Protein AF-A0A091G2C2-F1 (afdb_monomer_lite)

Foldseek 3Di:
DVVVVVVVVVVVVVVVVVVVVVCVVVVDPPADPDFPLQKWKDDQWKIFDHALFKKKKKFAFDDDPNDGFAIKIKIKHWNDWDDQQPVVSVVVVVVCVVVVNDDVVVVLFSRFKTKTWMKMWIDRRNPQQSVDPRTDIDIDMFIWGDFDDDDPVGTDTDTHQWDDYDPDTFGHDPDGMTTQDDPDDDPPPRGMWMWTALDNDSNPDDPPPPLTDTDGNHNPDDMDMDRRVCSSPD

Sequence (234 aa):
MKKTIIFLILFIMSLIFTIESAAESVAGVYYPPKPKDDEVAIHSNYVAIPLNRILLIRKAGRHFLFMPLNDRYCAVKFTRCWTEVDEERLKIFAKDIAKGDAFSDSYKDISTKKFALYETYYQDDGTGDFTNNNVQVIKGKASWLPLEGRSRFTLTQPGDPSIKFGPYDLGWIYKTYVCLAPSHRLPGEFGFELAPTPWTDIKDVNIKDPRIKWYRDDEKRERVFIPIDKLWEK

Secondary structure (DSSP, 8-state):
-HHHHHHHHHHHHHHHHHHHHHHHHHS---PPPPPPTTEEEE-SSEEE--TT-EEEEEEPPPEETTEEPPPEEEEEEEEEE-----HHHHHHHHHHHHTT-S-HHHHHHHHH-EEEEEEEEEESSS---TTSTTPEEEEEEEEEPPPB-SSGGG-B--S--EEEETTEEEEEETTTEEESS-TTPPTT---EEEEE-S--SGGG--TT-TT---B---TTPPPEEEEGGGTT--

Structure (mmCIF, N/CA/C/O backbone):
data_AF-A0A091G2C2-F1
#
_entry.id   AF-A0A091G2C2-F1
#
loop_
_atom_site.group_PDB
_atom_site.id
_atom_site.type_symbol
_atom_site.label_atom_id
_atom_site.label_alt_id
_atom_site.label_comp_id
_atom_site.label_asym_id
_atom_site.label_entity_id
_atom_site.label_seq_id
_atom_site.pdbx_PDB_ins_code
_atom_site.Cartn_x
_atom_site.Cartn_y
_atom_site.Cartn_z
_atom_site.occupancy
_atom_site.B_iso_or_equiv
_atom_site.auth_seq_id
_atom_site.auth_comp_id
_atom_site.auth_asym_id
_atom_site.auth_atom_id
_atom_site.pdbx_PDB_model_num
ATOM 1 N N . MET A 1 1 ? 58.252 18.129 -10.431 1.00 67.00 1 MET A N 1
ATOM 2 C CA . MET A 1 1 ? 57.881 16.808 -10.994 1.00 67.00 1 MET A CA 1
ATOM 3 C C . MET A 1 1 ? 57.315 15.834 -9.961 1.00 67.00 1 MET A C 1
ATOM 5 O O . MET A 1 1 ? 56.157 15.478 -10.106 1.00 67.00 1 MET A O 1
ATOM 9 N N . LYS A 1 2 ? 58.037 15.438 -8.896 1.00 68.50 2 LYS A N 1
ATOM 10 C CA . LYS A 1 2 ? 57.527 14.441 -7.920 1.00 68.50 2 LYS A CA 1
ATOM 11 C C . LYS A 1 2 ? 56.185 14.812 -7.255 1.00 68.50 2 LYS A C 1
ATOM 13 O O . LYS A 1 2 ? 55.309 13.965 -7.155 1.00 68.50 2 LYS A O 1
ATOM 18 N N . LYS A 1 3 ? 55.985 16.082 -6.873 1.00 71.69 3 LYS A N 1
ATOM 19 C CA . LYS A 1 3 ? 54.725 16.555 -6.257 1.00 71.69 3 LYS A CA 1
ATOM 20 C C . LYS A 1 3 ? 53.517 16.488 -7.208 1.00 71.69 3 LYS A C 1
ATOM 22 O O . LYS A 1 3 ? 52.421 16.159 -6.778 1.00 71.69 3 LYS A O 1
ATOM 27 N N . THR A 1 4 ? 53.733 16.742 -8.498 1.00 80.19 4 THR A N 1
ATOM 28 C CA . THR A 1 4 ? 52.689 16.703 -9.535 1.00 80.19 4 THR A CA 1
ATOM 29 C C . THR A 1 4 ? 52.211 15.274 -9.804 1.00 80.19 4 THR A C 1
ATOM 31 O O . THR A 1 4 ? 51.019 15.045 -9.964 1.00 80.19 4 THR A O 1
ATOM 34 N N . ILE A 1 5 ? 53.131 14.303 -9.782 1.00 85.94 5 ILE A N 1
ATOM 35 C CA . ILE A 1 5 ? 52.813 12.878 -9.963 1.00 85.94 5 ILE A CA 1
ATOM 36 C C . ILE A 1 5 ? 51.986 12.351 -8.782 1.00 85.94 5 ILE A C 1
ATOM 38 O O . ILE A 1 5 ? 50.995 11.660 -8.990 1.00 85.94 5 ILE A O 1
ATOM 42 N N . ILE A 1 6 ? 52.338 12.732 -7.549 1.00 87.38 6 ILE A N 1
ATOM 43 C CA . ILE A 1 6 ? 51.589 12.331 -6.346 1.00 87.38 6 ILE A CA 1
ATOM 44 C C . ILE A 1 6 ? 50.151 12.866 -6.389 1.00 87.38 6 ILE A C 1
ATOM 46 O O . ILE A 1 6 ? 49.213 12.129 -6.095 1.00 87.38 6 ILE A O 1
ATOM 50 N N . PHE A 1 7 ? 49.960 14.121 -6.805 1.00 86.06 7 PHE A N 1
ATOM 51 C CA . PHE A 1 7 ? 48.626 14.719 -6.892 1.00 86.06 7 PHE A CA 1
ATOM 52 C C . PHE A 1 7 ? 47.748 14.036 -7.952 1.00 86.06 7 PHE A C 1
ATOM 54 O O . PHE A 1 7 ? 46.570 13.786 -7.711 1.00 86.06 7 PHE A O 1
ATOM 61 N N . LEU A 1 8 ? 48.334 13.674 -9.098 1.00 86.75 8 LEU A N 1
ATOM 62 C CA . LEU A 1 8 ? 47.634 12.950 -10.159 1.00 86.75 8 LEU A CA 1
ATOM 63 C C . LEU A 1 8 ? 47.188 11.552 -9.698 1.00 86.75 8 LEU A C 1
ATOM 65 O O . LEU A 1 8 ? 46.057 11.157 -9.963 1.00 86.75 8 LEU A O 1
ATOM 69 N N . ILE A 1 9 ? 48.041 10.830 -8.965 1.00 87.12 9 ILE A N 1
ATOM 70 C CA . ILE A 1 9 ? 47.707 9.504 -8.422 1.00 87.12 9 ILE A CA 1
ATOM 71 C C . ILE A 1 9 ? 46.566 9.603 -7.402 1.00 87.12 9 ILE A C 1
ATOM 73 O O . ILE A 1 9 ? 45.624 8.818 -7.472 1.00 87.12 9 ILE A O 1
ATOM 77 N N . LEU A 1 10 ? 46.605 10.584 -6.493 1.00 84.06 10 LEU A N 1
ATOM 78 C CA . LEU A 1 10 ? 45.533 10.796 -5.511 1.00 84.06 10 LEU A CA 1
ATOM 79 C C . LEU A 1 10 ? 44.204 11.179 -6.176 1.00 84.06 10 LEU A C 1
ATOM 81 O O . LEU A 1 10 ? 43.148 10.708 -5.758 1.00 84.06 10 LEU A O 1
ATOM 85 N N . PHE A 1 11 ? 44.250 11.988 -7.236 1.00 85.56 11 PHE A N 1
ATOM 86 C CA . PHE A 1 11 ? 43.061 12.350 -8.004 1.00 85.56 11 PHE A CA 1
ATOM 87 C C . PHE A 1 11 ? 42.456 11.140 -8.728 1.00 85.56 11 PHE A C 1
ATOM 89 O O . PHE A 1 11 ? 41.248 10.935 -8.660 1.00 85.56 11 PHE A O 1
ATOM 96 N N . ILE A 1 12 ? 43.286 10.298 -9.355 1.00 83.75 12 ILE A N 1
ATOM 97 C CA . ILE A 1 12 ? 42.833 9.061 -10.010 1.00 83.75 12 ILE A CA 1
ATOM 98 C C . ILE A 1 12 ? 42.242 8.086 -8.984 1.00 83.75 12 ILE A C 1
ATOM 100 O O . ILE A 1 12 ? 41.171 7.541 -9.225 1.00 83.75 12 ILE A O 1
ATOM 104 N N . MET A 1 13 ? 42.878 7.913 -7.823 1.00 77.25 13 MET A N 1
ATOM 105 C CA . MET A 1 13 ? 42.366 7.059 -6.740 1.00 77.25 13 MET A CA 1
ATOM 106 C C . MET A 1 13 ? 41.010 7.550 -6.208 1.00 77.25 13 MET A C 1
ATOM 108 O O . MET A 1 13 ? 40.099 6.748 -6.027 1.00 77.25 13 MET A O 1
ATOM 112 N N . SER A 1 14 ? 40.837 8.864 -6.028 1.00 74.56 14 SER A N 1
ATOM 113 C CA . SER A 1 14 ? 39.546 9.471 -5.663 1.00 74.56 14 SER A CA 1
ATOM 114 C C . SER A 1 14 ? 38.472 9.243 -6.738 1.00 74.56 14 SER A C 1
ATOM 116 O O . SER A 1 14 ? 37.318 8.932 -6.427 1.00 74.56 14 SER A O 1
ATOM 118 N N . LEU A 1 15 ? 38.855 9.327 -8.017 1.00 71.44 15 LEU A N 1
ATOM 119 C CA . LEU A 1 15 ? 37.953 9.070 -9.138 1.00 71.44 15 LEU A CA 1
ATOM 120 C C . LEU A 1 15 ? 37.526 7.594 -9.204 1.00 71.44 15 LEU A C 1
ATOM 122 O O . LEU A 1 15 ? 36.359 7.310 -9.445 1.00 71.44 15 LEU A O 1
ATOM 126 N N . ILE A 1 16 ? 38.446 6.656 -8.963 1.00 71.31 16 ILE A N 1
ATOM 127 C CA . ILE A 1 16 ? 38.148 5.215 -8.928 1.00 71.31 16 ILE A CA 1
ATOM 128 C C . ILE A 1 16 ? 37.215 4.899 -7.755 1.00 71.31 16 ILE A C 1
ATOM 130 O O . ILE A 1 16 ? 36.182 4.267 -7.958 1.00 71.31 16 ILE A O 1
ATOM 134 N N . PHE A 1 17 ? 37.503 5.425 -6.561 1.00 59.94 17 PHE A N 1
ATOM 135 C CA . PHE A 1 17 ? 36.687 5.190 -5.365 1.00 59.94 17 PHE A CA 1
ATOM 136 C C . PHE A 1 17 ? 35.256 5.741 -5.502 1.00 59.94 17 PHE A C 1
ATOM 138 O O . PHE A 1 17 ? 34.291 5.120 -5.062 1.00 59.94 17 PHE A O 1
ATOM 145 N N . THR A 1 18 ? 35.091 6.892 -6.163 1.00 55.03 18 THR A N 1
ATOM 146 C CA . THR A 1 18 ? 33.760 7.449 -6.469 1.00 55.03 18 THR A CA 1
ATOM 147 C C . THR A 1 18 ? 33.025 6.690 -7.574 1.00 55.03 18 THR A C 1
ATOM 149 O O . THR A 1 18 ? 31.796 6.669 -7.576 1.00 55.03 18 THR A O 1
ATOM 152 N N . ILE A 1 19 ? 33.737 6.048 -8.506 1.00 55.19 19 ILE A N 1
ATOM 153 C CA . ILE A 1 19 ? 33.125 5.184 -9.524 1.00 55.19 19 ILE A CA 1
ATOM 154 C C . ILE A 1 19 ? 32.660 3.859 -8.907 1.00 55.19 19 ILE A C 1
ATOM 156 O O . ILE A 1 19 ? 31.568 3.409 -9.246 1.00 55.19 19 ILE A O 1
ATOM 160 N N . GLU A 1 20 ? 33.425 3.264 -7.989 1.00 47.62 20 GLU A N 1
ATOM 161 C CA . GLU A 1 20 ? 33.044 2.016 -7.308 1.00 47.62 20 GLU A CA 1
ATOM 162 C C . GLU A 1 20 ? 31.847 2.205 -6.368 1.00 47.62 20 GLU A C 1
ATOM 164 O O . GLU A 1 20 ? 30.892 1.433 -6.450 1.00 47.62 20 GLU A O 1
ATOM 169 N N . SER A 1 21 ? 31.816 3.274 -5.562 1.00 49.09 21 SER A N 1
ATOM 170 C CA . SER A 1 21 ? 30.656 3.536 -4.691 1.00 49.09 21 SER A CA 1
ATOM 171 C C . SER A 1 21 ? 29.389 3.871 -5.487 1.00 49.09 21 SER A C 1
ATOM 173 O O . SER A 1 21 ? 28.285 3.454 -5.130 1.00 49.09 21 SER A O 1
ATOM 175 N N . ALA A 1 22 ? 29.535 4.565 -6.621 1.00 42.75 22 ALA A N 1
ATOM 176 C CA . ALA A 1 22 ? 28.433 4.785 -7.548 1.00 42.75 22 ALA A CA 1
ATOM 177 C C . ALA A 1 22 ? 27.978 3.471 -8.208 1.00 42.75 22 ALA A C 1
ATOM 179 O O . ALA A 1 22 ? 26.776 3.248 -8.343 1.00 42.75 22 ALA A O 1
ATOM 180 N N . ALA A 1 23 ? 28.901 2.581 -8.582 1.00 36.50 23 ALA A N 1
ATOM 181 C CA . ALA A 1 23 ? 28.571 1.285 -9.169 1.00 36.50 23 ALA A CA 1
ATOM 182 C C . ALA A 1 23 ? 27.810 0.378 -8.190 1.00 36.50 23 ALA A C 1
ATOM 184 O O . ALA A 1 23 ? 26.838 -0.242 -8.610 1.00 36.50 23 ALA A O 1
ATOM 185 N N . GLU A 1 24 ? 28.145 0.361 -6.896 1.00 34.91 24 GLU A N 1
ATOM 186 C CA . GLU A 1 24 ? 27.371 -0.387 -5.889 1.00 34.91 24 GLU A CA 1
ATOM 187 C C . GLU A 1 24 ? 25.938 0.146 -5.728 1.00 34.91 24 GLU A C 1
ATOM 189 O O . GLU A 1 24 ? 25.000 -0.640 -5.603 1.00 34.91 24 GLU A O 1
ATOM 194 N N . SER A 1 25 ? 25.727 1.465 -5.831 1.00 41.50 25 SER A N 1
ATOM 195 C CA . SER A 1 25 ? 24.375 2.051 -5.796 1.00 41.50 25 SER A CA 1
ATOM 196 C C . SER A 1 25 ? 23.535 1.807 -7.060 1.00 41.50 25 SER A C 1
ATOM 198 O O . SER A 1 25 ? 22.308 1.863 -7.000 1.00 41.50 25 SER A O 1
ATOM 200 N N . VAL A 1 26 ? 24.173 1.525 -8.203 1.00 37.31 26 VAL A N 1
ATOM 201 C CA . VAL A 1 26 ? 23.499 1.341 -9.505 1.00 37.31 26 VAL A CA 1
ATOM 202 C C . VAL A 1 26 ? 23.370 -0.144 -9.888 1.00 37.31 26 VAL A C 1
ATOM 204 O O . VAL A 1 26 ? 22.436 -0.511 -10.599 1.00 37.31 26 VAL A O 1
ATOM 207 N N . ALA A 1 27 ? 24.255 -1.022 -9.401 1.00 29.33 27 ALA A N 1
ATOM 208 C CA . ALA A 1 27 ? 24.327 -2.435 -9.795 1.00 29.33 27 ALA A CA 1
ATOM 209 C C . ALA A 1 27 ? 23.366 -3.371 -9.042 1.00 29.33 27 ALA A C 1
ATOM 211 O O . ALA A 1 27 ? 23.259 -4.548 -9.383 1.00 29.33 27 ALA A O 1
ATOM 212 N N . GLY A 1 28 ? 22.615 -2.871 -8.066 1.00 33.66 28 GLY A N 1
ATOM 213 C CA . GLY A 1 28 ? 21.615 -3.668 -7.374 1.00 33.66 28 GLY A CA 1
ATOM 214 C C . GLY A 1 28 ? 20.469 -2.801 -6.907 1.00 33.66 28 GLY A C 1
ATOM 215 O O . GLY A 1 28 ? 20.435 -2.410 -5.746 1.00 33.66 28 GLY A O 1
ATOM 216 N N . VAL A 1 29 ? 19.491 -2.537 -7.780 1.00 44.41 29 VAL A N 1
ATOM 217 C CA . VAL A 1 29 ? 18.143 -2.219 -7.291 1.00 44.41 29 VAL A CA 1
ATOM 218 C C . VAL A 1 29 ? 17.746 -3.421 -6.442 1.00 44.41 29 VAL A C 1
ATOM 220 O O . VAL A 1 29 ? 17.419 -4.476 -6.984 1.00 44.41 29 VAL A O 1
ATOM 223 N N . TYR A 1 30 ? 17.908 -3.309 -5.123 1.00 51.06 30 TYR A N 1
ATOM 224 C CA . TYR A 1 30 ? 17.612 -4.377 -4.185 1.00 51.06 30 TYR A CA 1
ATOM 225 C C . TYR A 1 30 ? 16.120 -4.660 -4.296 1.00 51.06 30 TYR A C 1
ATOM 227 O O . TYR A 1 30 ? 15.284 -3.942 -3.746 1.00 51.06 30 TYR A O 1
ATOM 235 N N . TYR A 1 31 ? 15.778 -5.678 -5.080 1.00 59.28 31 TYR A N 1
ATOM 236 C CA . TYR A 1 31 ? 14.418 -6.163 -5.147 1.00 59.28 31 TYR A CA 1
ATOM 237 C C . TYR A 1 31 ? 14.189 -6.971 -3.879 1.00 59.28 31 TYR A C 1
ATOM 239 O O . TYR A 1 31 ? 14.891 -7.963 -3.656 1.00 59.28 31 TYR A O 1
ATOM 247 N N . PRO A 1 32 ? 13.246 -6.556 -3.021 1.00 66.44 32 PRO A N 1
ATOM 248 C CA . PRO A 1 32 ? 12.930 -7.352 -1.857 1.00 66.44 32 PRO A CA 1
ATOM 249 C C . PRO A 1 32 ? 12.478 -8.751 -2.313 1.00 66.44 32 PRO A C 1
ATOM 251 O O . PRO A 1 32 ? 11.778 -8.867 -3.327 1.00 66.44 32 PRO A O 1
ATOM 254 N N . PRO A 1 33 ? 12.889 -9.822 -1.608 1.00 71.62 33 PRO A N 1
ATOM 255 C CA . PRO A 1 33 ? 12.447 -11.174 -1.897 1.00 71.62 33 PRO A CA 1
ATOM 256 C C . PRO A 1 33 ? 10.928 -11.219 -1.939 1.00 71.62 33 PRO A C 1
ATOM 258 O O . PRO 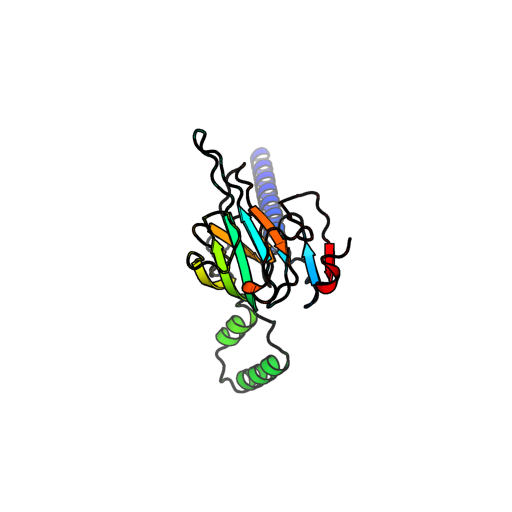A 1 33 ? 10.238 -10.681 -1.072 1.00 71.62 33 PRO A O 1
ATOM 261 N N . LYS A 1 34 ? 10.441 -11.845 -3.005 1.00 76.75 34 LYS A N 1
ATOM 262 C CA . LYS A 1 34 ? 9.039 -11.875 -3.386 1.00 76.75 34 LYS A CA 1
ATOM 263 C C . LYS A 1 34 ? 8.240 -12.704 -2.364 1.00 76.75 34 LYS A C 1
ATOM 265 O O . LYS A 1 3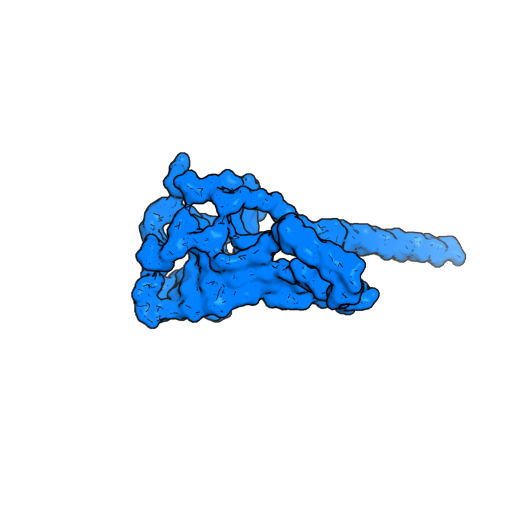4 ? 8.556 -13.886 -2.226 1.00 76.75 34 LYS A O 1
ATOM 270 N N . PRO A 1 35 ? 7.226 -12.134 -1.678 1.00 82.38 35 PRO A N 1
ATOM 271 C CA . PRO A 1 35 ? 6.274 -12.942 -0.923 1.00 82.38 35 PRO A CA 1
ATOM 272 C C . PRO A 1 35 ? 5.531 -13.873 -1.881 1.00 82.38 35 PRO A C 1
ATOM 274 O O . PRO A 1 35 ? 5.367 -13.549 -3.065 1.00 82.38 35 PRO A O 1
ATOM 277 N N . LYS A 1 36 ? 5.055 -15.014 -1.382 1.00 87.12 36 LYS A N 1
ATOM 278 C CA . LYS A 1 36 ? 4.102 -15.825 -2.149 1.00 87.12 36 LYS A CA 1
ATOM 279 C C . LYS A 1 36 ? 2.817 -15.039 -2.417 1.00 87.12 36 LYS A C 1
ATOM 281 O O . LYS A 1 36 ? 2.541 -14.027 -1.774 1.00 87.12 36 LYS A O 1
ATOM 286 N N . ASP A 1 37 ? 2.024 -15.516 -3.374 1.00 87.12 37 ASP A N 1
ATOM 287 C CA . ASP A 1 37 ? 0.787 -14.843 -3.787 1.00 87.12 37 ASP A CA 1
ATOM 288 C C . ASP A 1 37 ? -0.256 -14.741 -2.653 1.00 87.12 37 ASP A C 1
ATOM 290 O O . ASP A 1 37 ? -1.185 -13.945 -2.755 1.00 87.12 37 ASP A O 1
ATOM 294 N N . ASP A 1 38 ? -0.093 -15.502 -1.570 1.00 91.88 38 ASP A N 1
ATOM 295 C CA . ASP A 1 38 ? -0.926 -15.541 -0.367 1.00 91.88 38 ASP A CA 1
ATOM 296 C C . ASP A 1 38 ? -0.218 -15.019 0.898 1.00 91.88 38 ASP A C 1
ATOM 298 O O . ASP A 1 38 ? -0.765 -15.121 1.994 1.00 91.88 38 ASP A O 1
ATOM 302 N N . GLU A 1 39 ? 0.970 -14.426 0.775 1.00 94.25 39 GLU A N 1
ATOM 303 C CA . GLU A 1 39 ? 1.740 -13.903 1.906 1.00 94.25 39 GLU A CA 1
ATOM 304 C C . GLU A 1 39 ? 1.772 -12.369 1.920 1.00 94.25 39 GLU A C 1
ATOM 306 O O . GLU A 1 39 ? 1.845 -11.684 0.898 1.00 94.25 39 GLU A O 1
ATOM 311 N N . VAL A 1 40 ? 1.767 -11.819 3.129 1.00 94.56 40 VAL A N 1
ATOM 312 C CA . VAL A 1 40 ? 2.064 -10.418 3.417 1.00 94.56 40 VAL A CA 1
ATOM 313 C C . VAL A 1 40 ? 3.536 -10.315 3.791 1.00 94.56 40 VAL A C 1
ATOM 315 O O . VAL A 1 40 ? 4.009 -11.064 4.645 1.00 94.56 40 VAL A O 1
ATOM 318 N N . ALA A 1 41 ? 4.254 -9.364 3.195 1.00 94.75 41 ALA A N 1
ATOM 319 C CA . ALA A 1 41 ? 5.618 -9.037 3.604 1.00 94.75 41 ALA A CA 1
ATOM 320 C C . ALA A 1 41 ? 5.626 -7.723 4.386 1.00 94.75 41 ALA A C 1
ATOM 322 O O . ALA A 1 41 ? 5.137 -6.703 3.896 1.00 94.75 41 ALA A O 1
ATOM 323 N N . ILE A 1 42 ? 6.218 -7.731 5.576 1.00 94.44 42 ILE A N 1
ATOM 324 C CA . ILE A 1 42 ? 6.417 -6.532 6.395 1.00 94.44 42 ILE A CA 1
ATOM 325 C C . ILE A 1 42 ? 7.919 -6.314 6.555 1.00 94.44 42 ILE A C 1
ATOM 327 O O . ILE A 1 42 ? 8.656 -7.236 6.905 1.00 94.44 42 ILE A O 1
ATOM 331 N N . HIS A 1 43 ? 8.371 -5.090 6.294 1.00 91.88 43 HIS A N 1
ATOM 332 C CA . HIS A 1 43 ? 9.771 -4.687 6.400 1.00 91.88 43 HIS A CA 1
ATOM 333 C C . HIS A 1 43 ? 9.916 -3.387 7.194 1.00 91.88 43 HIS A C 1
ATOM 335 O O . HIS A 1 43 ? 8.929 -2.843 7.697 1.00 91.88 43 HIS A O 1
ATOM 341 N N . SER A 1 44 ? 11.144 -2.878 7.290 1.00 87.69 44 SER A N 1
ATOM 342 C CA . SER A 1 44 ? 11.446 -1.591 7.912 1.00 87.69 44 SER A CA 1
ATOM 343 C C . SER A 1 44 ? 10.610 -0.448 7.343 1.00 87.69 44 SER A C 1
ATOM 345 O O . SER A 1 44 ? 9.927 0.233 8.100 1.00 87.69 44 SER A O 1
ATOM 347 N N . ASN A 1 45 ? 10.579 -0.307 6.017 1.00 88.00 45 ASN A N 1
ATOM 348 C CA . ASN A 1 45 ? 10.043 0.866 5.329 1.00 88.00 45 ASN A CA 1
ATOM 349 C C . ASN A 1 45 ? 8.978 0.556 4.261 1.00 88.00 45 ASN A C 1
ATOM 351 O O . ASN A 1 45 ? 8.608 1.451 3.501 1.00 88.00 45 ASN A O 1
ATOM 355 N N . TYR A 1 46 ? 8.474 -0.676 4.170 1.00 90.88 46 TYR A N 1
ATOM 356 C CA . TYR A 1 46 ? 7.396 -1.030 3.242 1.00 90.88 46 TYR A CA 1
ATOM 357 C C . TYR A 1 46 ? 6.533 -2.184 3.755 1.00 90.88 46 TYR A C 1
ATOM 359 O O . TYR A 1 46 ? 6.958 -2.988 4.589 1.00 90.88 46 TYR A O 1
ATOM 367 N N . VAL A 1 47 ? 5.331 -2.288 3.187 1.00 94.62 47 VAL A N 1
ATOM 368 C CA . VAL A 1 47 ? 4.431 -3.439 3.336 1.00 94.62 47 VAL A CA 1
ATOM 369 C C . VAL A 1 47 ? 4.001 -3.916 1.951 1.00 94.62 47 VAL A C 1
ATOM 371 O O . VAL A 1 47 ? 3.635 -3.105 1.101 1.00 94.62 47 VAL A O 1
ATOM 374 N N . ALA A 1 48 ? 4.040 -5.226 1.723 1.00 94.00 48 ALA A N 1
ATOM 375 C CA . ALA A 1 48 ? 3.514 -5.877 0.527 1.00 94.00 48 ALA A CA 1
ATOM 376 C C . ALA A 1 48 ? 2.265 -6.676 0.880 1.00 94.00 48 ALA A C 1
ATOM 378 O O . ALA A 1 48 ? 2.271 -7.418 1.863 1.00 94.00 48 ALA A O 1
ATOM 379 N N . ILE A 1 49 ? 1.228 -6.565 0.054 1.00 94.44 49 ILE A N 1
ATOM 380 C CA . ILE A 1 49 ? -0.008 -7.336 0.206 1.00 94.44 49 ILE A CA 1
ATOM 381 C C . ILE A 1 49 ? -0.329 -8.138 -1.062 1.00 94.44 49 ILE A C 1
ATOM 383 O O . ILE A 1 49 ? 0.023 -7.699 -2.163 1.00 94.44 49 ILE A O 1
ATOM 387 N N . PRO A 1 50 ? -1.027 -9.279 -0.947 1.00 93.44 50 PRO A N 1
ATOM 388 C CA . PRO A 1 50 ? -1.588 -9.980 -2.097 1.00 93.44 50 PRO A CA 1
ATOM 389 C C . PRO A 1 50 ? -2.509 -9.103 -2.956 1.00 93.44 50 PRO A C 1
ATOM 391 O O . PRO A 1 50 ? -3.101 -8.127 -2.486 1.00 93.44 50 PRO A O 1
ATOM 394 N N . LEU A 1 51 ? -2.682 -9.484 -4.224 1.00 93.19 51 LEU A N 1
ATOM 395 C CA . LEU A 1 51 ? -3.690 -8.862 -5.087 1.00 93.19 51 LEU A CA 1
ATOM 396 C C . LEU A 1 51 ? -5.091 -9.032 -4.491 1.00 93.19 51 LEU A C 1
ATOM 398 O O . LEU A 1 51 ? -5.400 -10.040 -3.858 1.00 93.19 51 LEU A O 1
ATOM 402 N N . ASN A 1 52 ? -5.958 -8.049 -4.732 1.00 95.38 52 ASN A N 1
ATOM 403 C CA . ASN A 1 52 ? -7.336 -8.018 -4.235 1.00 95.38 52 ASN A CA 1
ATOM 404 C C . ASN A 1 52 ? -7.456 -8.108 -2.704 1.00 95.38 52 ASN A C 1
ATOM 406 O O . ASN A 1 52 ? -8.512 -8.479 -2.191 1.00 95.38 52 ASN A O 1
ATOM 410 N N . ARG A 1 53 ? -6.389 -7.774 -1.975 1.00 96.50 53 ARG A N 1
ATOM 411 C CA . ARG A 1 53 ? -6.431 -7.496 -0.539 1.00 96.50 53 ARG A CA 1
ATOM 412 C C . ARG A 1 53 ? -6.359 -6.000 -0.295 1.00 96.50 53 ARG A C 1
ATOM 414 O O . ARG A 1 53 ? -5.899 -5.241 -1.153 1.00 96.50 53 ARG A O 1
ATOM 421 N N . ILE A 1 54 ? -6.845 -5.586 0.866 1.00 97.88 54 ILE A N 1
ATOM 422 C CA . ILE A 1 54 ? -6.854 -4.186 1.273 1.00 97.88 54 ILE A CA 1
ATOM 423 C C . ILE A 1 54 ? -5.667 -3.917 2.194 1.00 97.88 54 ILE A C 1
ATOM 425 O O . ILE A 1 54 ? -5.461 -4.597 3.201 1.00 97.88 54 ILE A O 1
ATOM 429 N N . LEU A 1 55 ? -4.894 -2.893 1.855 1.00 97.94 55 LEU A N 1
ATOM 430 C CA . LEU A 1 55 ? -3.898 -2.294 2.730 1.00 97.94 55 LEU A CA 1
ATOM 431 C C . LEU A 1 55 ? -4.459 -0.971 3.241 1.00 97.94 55 LEU A C 1
ATOM 433 O O . LEU A 1 55 ? -4.838 -0.105 2.453 1.00 97.94 55 LEU A O 1
ATOM 437 N N . LEU A 1 56 ? -4.505 -0.809 4.557 1.00 97.94 56 LEU A N 1
ATOM 438 C CA . LEU A 1 56 ? -4.872 0.458 5.169 1.00 97.94 56 LEU A CA 1
ATOM 439 C C . LEU A 1 56 ? -3.648 1.348 5.309 1.00 97.94 56 LEU A C 1
ATOM 441 O O . LEU A 1 56 ? -2.551 0.889 5.618 1.00 97.94 56 LEU A O 1
ATOM 445 N N . ILE A 1 57 ? -3.871 2.637 5.118 1.00 96.31 57 ILE A N 1
ATOM 446 C CA . ILE A 1 57 ? -2.905 3.707 5.282 1.00 96.31 57 ILE A CA 1
ATOM 447 C C . ILE A 1 57 ? -3.538 4.694 6.255 1.00 96.31 57 ILE A C 1
ATOM 449 O O . ILE A 1 57 ? -4.631 5.205 6.007 1.00 96.31 57 ILE A O 1
ATOM 453 N N . ARG A 1 58 ? -2.854 4.977 7.357 1.00 94.75 58 ARG A N 1
ATOM 454 C CA . ARG A 1 58 ? -3.247 6.016 8.308 1.00 94.75 58 ARG A CA 1
ATOM 455 C C . ARG A 1 58 ? -2.231 7.132 8.257 1.00 94.75 58 ARG A C 1
ATOM 457 O O . ARG A 1 58 ? -1.032 6.884 8.351 1.00 94.75 58 ARG A O 1
ATOM 464 N N . LYS A 1 59 ? -2.712 8.365 8.143 1.00 91.25 59 LYS A N 1
ATOM 465 C CA . LYS A 1 59 ? -1.909 9.559 8.363 1.00 91.25 59 LYS A CA 1
ATOM 466 C C . LYS A 1 59 ? -2.359 10.234 9.644 1.00 91.25 59 LYS A C 1
ATOM 468 O O . LYS A 1 59 ? -3.492 10.704 9.709 1.00 91.25 59 LYS A O 1
ATOM 473 N N . ALA A 1 60 ? -1.460 10.327 10.618 1.00 86.62 60 ALA A N 1
ATOM 474 C CA . ALA A 1 60 ? -1.766 11.024 11.859 1.00 86.62 60 ALA A CA 1
ATOM 475 C C . ALA A 1 60 ? -2.135 12.494 11.581 1.00 86.62 60 ALA A C 1
ATOM 477 O O . ALA A 1 60 ? -1.481 13.179 10.775 1.00 86.62 60 ALA A O 1
ATOM 478 N N . GLY A 1 61 ? -3.183 12.980 12.240 1.00 80.56 61 GLY A N 1
ATOM 479 C CA . GLY A 1 61 ? -3.485 14.405 12.290 1.00 80.56 61 GLY A CA 1
ATOM 480 C C . GLY A 1 61 ? -2.315 15.176 12.908 1.00 80.56 61 GLY A C 1
ATOM 481 O O . GLY A 1 61 ? -1.672 14.706 13.845 1.00 80.56 61 GLY A O 1
ATOM 482 N N . ARG A 1 62 ? -1.987 16.358 12.371 1.00 72.31 62 ARG A N 1
ATOM 483 C CA . ARG A 1 62 ? -1.036 17.261 13.041 1.00 72.31 62 ARG A CA 1
ATOM 484 C C . ARG A 1 62 ? -1.821 18.193 13.956 1.00 72.31 62 ARG A C 1
ATOM 486 O O . ARG A 1 62 ? -2.882 18.670 13.572 1.00 72.31 62 ARG A O 1
ATOM 493 N N . HIS A 1 63 ? -1.271 18.516 15.119 1.00 61.00 63 HIS A N 1
ATOM 494 C CA . HIS A 1 63 ? -1.736 19.685 15.855 1.00 61.00 63 HIS A CA 1
ATOM 495 C C . HIS A 1 63 ? -1.255 20.939 15.126 1.00 61.00 63 HIS A C 1
ATOM 497 O O . HIS A 1 63 ? -0.051 21.153 14.985 1.00 61.00 63 HIS A O 1
ATOM 503 N N . PHE A 1 64 ? -2.186 21.767 14.663 1.00 61.16 64 PHE A N 1
ATOM 504 C CA . PHE A 1 64 ? -1.877 23.111 14.188 1.00 61.16 64 PHE A CA 1
ATOM 505 C C . PHE A 1 64 ? -2.532 24.101 15.140 1.00 61.16 64 PHE A C 1
ATOM 507 O O . PHE A 1 64 ? -3.751 24.072 15.289 1.00 61.16 64 PHE A O 1
ATOM 514 N N . LEU A 1 65 ? -1.724 24.929 15.816 1.00 59.72 65 LEU A N 1
ATOM 515 C CA . LEU A 1 65 ? -2.203 26.033 16.661 1.00 59.72 65 LEU A CA 1
ATOM 516 C C . LEU A 1 65 ? -3.409 25.639 17.543 1.00 59.72 65 LEU A C 1
ATOM 518 O O . LEU A 1 65 ? -4.462 26.263 17.495 1.00 59.72 65 LEU A O 1
ATOM 522 N N . PHE A 1 66 ? -3.249 24.581 18.343 1.00 61.31 66 PHE A N 1
ATOM 523 C CA . PHE A 1 66 ? -4.239 24.089 19.318 1.00 61.31 66 PHE A CA 1
ATOM 524 C C . PHE A 1 66 ? -5.500 23.402 18.765 1.00 61.31 66 PHE A C 1
ATOM 526 O O . PHE A 1 66 ? -6.292 22.908 19.564 1.00 61.31 66 PHE A O 1
ATOM 533 N N . MET A 1 67 ? -5.667 23.249 17.447 1.00 54.88 67 MET A N 1
ATOM 534 C CA . MET A 1 67 ? -6.731 22.402 16.891 1.00 54.88 67 MET A CA 1
ATOM 535 C C . MET A 1 67 ? -6.204 20.986 16.617 1.00 54.88 67 MET A C 1
ATOM 537 O O . MET A 1 67 ? -5.236 20.839 15.859 1.00 54.88 67 MET A O 1
ATOM 541 N N . PRO A 1 68 ? -6.788 19.936 17.229 1.00 63.59 68 PRO A N 1
ATOM 542 C CA . PRO A 1 68 ? -6.505 18.569 16.823 1.00 63.59 68 PRO A CA 1
ATOM 543 C C . PRO A 1 68 ? -7.085 18.367 15.423 1.00 63.59 68 PRO A C 1
ATOM 545 O O . PRO A 1 68 ? -8.291 18.493 15.217 1.00 63.59 68 PRO A O 1
ATOM 548 N N . LEU A 1 69 ? -6.226 18.086 14.446 1.00 76.75 69 LEU A N 1
ATOM 549 C CA . LEU A 1 69 ? -6.697 17.540 13.180 1.00 76.75 69 LEU A CA 1
ATOM 550 C C . LEU A 1 69 ? -6.997 16.059 13.387 1.00 76.75 69 LEU A C 1
ATOM 552 O O . LEU A 1 69 ? -6.240 15.363 14.065 1.00 76.75 69 LEU A O 1
ATOM 556 N N . ASN A 1 70 ? -8.082 15.589 12.783 1.00 86.50 70 ASN A N 1
ATOM 557 C CA . ASN A 1 70 ? -8.401 14.173 12.790 1.00 86.50 70 ASN A CA 1
ATOM 558 C C . ASN A 1 70 ? -7.344 13.381 12.008 1.00 86.50 70 ASN A C 1
ATOM 560 O O . ASN A 1 70 ? -6.662 13.898 11.111 1.00 86.50 70 ASN A O 1
ATOM 564 N N . ASP A 1 71 ? -7.220 12.105 12.359 1.00 91.06 71 ASP A N 1
ATOM 565 C CA . ASP A 1 71 ? -6.473 11.158 11.547 1.00 91.06 71 ASP A CA 1
ATOM 566 C C . ASP A 1 71 ? -7.134 11.013 10.179 1.00 91.06 71 ASP A C 1
ATOM 568 O O . ASP A 1 71 ? -8.338 11.189 10.030 1.00 91.06 71 ASP A O 1
ATOM 572 N N . ARG A 1 72 ? -6.340 10.703 9.161 1.00 93.06 72 ARG A N 1
ATOM 573 C CA . ARG A 1 72 ? -6.827 10.504 7.795 1.00 93.06 72 ARG A CA 1
ATOM 574 C C . ARG A 1 72 ? -6.571 9.076 7.385 1.00 93.06 72 ARG A C 1
ATOM 576 O O . ARG A 1 72 ? -5.485 8.549 7.643 1.00 93.06 72 ARG A O 1
ATOM 583 N N . TYR A 1 73 ? -7.552 8.470 6.736 1.00 96.31 73 TYR A N 1
ATOM 584 C CA . TYR A 1 73 ? -7.509 7.060 6.389 1.00 96.31 73 TYR A CA 1
ATOM 585 C C . TYR A 1 73 ? -7.603 6.880 4.882 1.00 96.31 73 TYR A C 1
ATOM 587 O O . TYR A 1 73 ? -8.343 7.573 4.186 1.00 96.31 73 TYR A O 1
ATOM 595 N N . CYS A 1 74 ? -6.842 5.923 4.375 1.00 97.06 74 CYS A N 1
ATOM 596 C CA . CYS A 1 74 ? -6.971 5.439 3.018 1.00 97.06 74 CYS A CA 1
ATOM 597 C C . CYS A 1 74 ? -6.940 3.915 3.014 1.00 97.06 74 CYS A C 1
ATOM 599 O O . CYS A 1 74 ? -6.121 3.310 3.698 1.00 97.06 74 CYS A O 1
ATOM 601 N N . ALA A 1 75 ? -7.788 3.295 2.207 1.00 97.94 75 ALA A N 1
ATOM 602 C CA . ALA A 1 75 ? -7.658 1.894 1.835 1.00 97.94 75 ALA A CA 1
ATOM 603 C C . ALA A 1 75 ? -7.123 1.819 0.404 1.00 97.94 75 ALA A C 1
ATOM 605 O O . ALA A 1 75 ? -7.676 2.462 -0.485 1.00 97.94 75 ALA A O 1
ATOM 606 N N . VAL A 1 76 ? -6.059 1.053 0.167 1.00 97.44 76 VAL A N 1
ATOM 607 C CA . VAL A 1 76 ? -5.555 0.754 -1.179 1.00 97.44 76 VAL A CA 1
ATOM 608 C C . VAL A 1 76 ? -5.750 -0.722 -1.495 1.00 97.44 76 VAL A C 1
ATOM 610 O O . VAL A 1 76 ? -5.456 -1.594 -0.677 1.00 97.44 76 VAL A O 1
ATOM 613 N N . LYS A 1 77 ? -6.233 -0.999 -2.704 1.00 97.12 77 LYS A N 1
ATOM 614 C CA . LYS A 1 77 ? -6.397 -2.346 -3.248 1.00 97.12 77 LYS A CA 1
ATOM 615 C C . LYS A 1 77 ? -5.745 -2.421 -4.617 1.00 97.12 77 LYS A C 1
ATOM 617 O O . LYS A 1 77 ? -6.155 -1.723 -5.544 1.00 97.12 77 LYS A O 1
ATOM 622 N N . PHE A 1 78 ? -4.765 -3.303 -4.767 1.00 94.75 78 PHE A N 1
ATOM 623 C CA . PHE A 1 78 ? -4.208 -3.623 -6.078 1.00 94.75 78 PHE A CA 1
ATOM 624 C C . PHE A 1 78 ? -5.104 -4.635 -6.782 1.00 94.75 78 PHE A C 1
ATOM 626 O O . PHE A 1 78 ? -5.304 -5.743 -6.288 1.00 94.75 78 PHE A O 1
ATOM 633 N N . THR A 1 79 ? -5.635 -4.262 -7.941 1.00 92.69 79 THR A N 1
ATOM 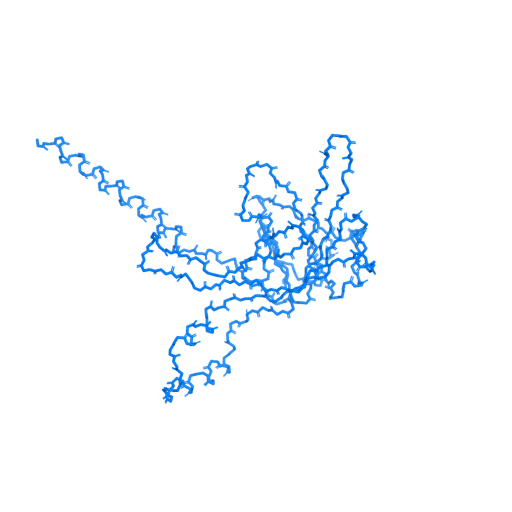634 C CA . THR A 1 79 ? -6.542 -5.116 -8.728 1.00 92.69 79 THR A CA 1
ATOM 635 C C . THR A 1 79 ? -5.792 -5.921 -9.777 1.00 92.69 79 THR A C 1
ATOM 637 O O . THR A 1 79 ? -6.214 -7.004 -10.178 1.00 92.69 79 THR A O 1
ATOM 640 N N . ARG A 1 80 ? -4.651 -5.400 -10.227 1.00 88.62 80 ARG A N 1
ATOM 641 C CA . ARG A 1 80 ? -3.787 -6.053 -11.201 1.00 88.62 80 ARG A CA 1
ATOM 642 C C . ARG A 1 80 ? -2.382 -5.523 -11.039 1.00 88.62 80 ARG A C 1
ATOM 644 O O . ARG A 1 80 ? -2.187 -4.318 -11.019 1.00 88.62 80 ARG A O 1
ATOM 651 N N . CYS A 1 81 ? -1.397 -6.399 -11.047 1.00 85.31 81 CYS A N 1
ATOM 652 C CA . CYS A 1 81 ? -0.014 -5.983 -11.223 1.00 85.31 81 CYS A CA 1
ATOM 653 C C . CYS A 1 81 ? 0.581 -6.733 -12.397 1.00 85.31 81 CYS A C 1
ATOM 655 O O . CYS A 1 81 ? 0.115 -7.824 -12.731 1.00 85.31 81 CYS A O 1
ATOM 657 N N . TRP A 1 82 ? 1.606 -6.148 -13.010 1.00 75.75 82 TRP A N 1
ATOM 658 C CA . TRP A 1 82 ? 2.426 -6.834 -13.992 1.00 75.75 82 TRP A CA 1
ATOM 659 C C . TRP A 1 82 ? 2.900 -8.147 -13.369 1.00 75.75 82 TRP A C 1
ATOM 661 O O . TRP A 1 82 ? 3.606 -8.176 -12.363 1.00 75.75 82 TRP A O 1
ATOM 671 N N . THR A 1 83 ? 2.382 -9.246 -13.885 1.00 63.06 83 THR A N 1
ATOM 672 C CA . THR A 1 83 ? 2.964 -10.565 -13.728 1.00 63.06 83 THR A CA 1
ATOM 673 C C . THR A 1 83 ? 3.978 -10.654 -14.849 1.00 63.06 83 THR A C 1
ATOM 675 O O . THR A 1 83 ? 3.629 -10.313 -15.982 1.00 63.06 83 THR A O 1
ATOM 678 N N . GLU A 1 84 ? 5.206 -11.065 -14.540 1.00 58.41 84 GLU A N 1
ATOM 679 C CA . GLU A 1 84 ? 6.151 -11.543 -15.551 1.00 58.41 84 GLU A CA 1
ATOM 680 C C . GLU A 1 84 ? 5.364 -12.307 -16.617 1.00 58.41 84 GLU A C 1
ATOM 682 O O . GLU A 1 84 ? 4.481 -13.098 -16.273 1.00 58.41 84 GLU A O 1
ATOM 687 N N . VAL A 1 85 ? 5.561 -11.929 -17.882 1.00 56.12 85 VAL A N 1
ATOM 688 C CA . VAL A 1 85 ? 4.833 -12.481 -19.028 1.00 56.12 85 VAL A CA 1
ATOM 689 C C . VAL A 1 85 ? 4.764 -13.997 -18.849 1.00 56.12 85 VAL A C 1
ATOM 691 O O . VAL A 1 85 ? 5.812 -14.630 -18.745 1.00 56.12 85 VAL A O 1
ATOM 694 N N . ASP A 1 86 ? 3.558 -14.561 -18.730 1.00 55.53 86 ASP A N 1
ATOM 695 C CA . ASP A 1 86 ? 3.417 -16.003 -18.535 1.00 55.53 86 ASP A CA 1
ATOM 696 C C . ASP A 1 86 ? 4.100 -16.758 -19.695 1.00 55.53 86 ASP A C 1
ATOM 698 O O . ASP A 1 86 ? 4.240 -16.232 -20.805 1.00 55.53 86 ASP A O 1
ATOM 702 N N . GLU A 1 87 ? 4.584 -17.977 -19.439 1.00 56.16 87 GLU A N 1
ATOM 703 C CA . GLU A 1 87 ? 5.333 -18.746 -20.442 1.00 56.16 87 GLU A CA 1
ATOM 704 C C . GLU A 1 87 ? 4.547 -18.962 -21.745 1.00 56.16 87 GLU A C 1
ATOM 706 O O . GLU A 1 87 ? 5.149 -19.092 -22.812 1.00 56.16 87 GLU A O 1
ATOM 711 N N . GLU A 1 88 ? 3.214 -18.993 -21.695 1.00 62.34 88 GLU A N 1
ATOM 712 C CA . GLU A 1 88 ? 2.375 -19.115 -22.889 1.00 62.34 88 GLU A CA 1
ATOM 713 C C . GLU A 1 88 ? 2.400 -17.846 -23.736 1.00 62.34 88 GLU A C 1
ATOM 715 O O . GLU A 1 88 ? 2.577 -17.919 -24.954 1.00 62.34 88 GLU A O 1
ATOM 720 N N . ARG A 1 89 ? 2.315 -16.672 -23.115 1.00 60.62 89 ARG A N 1
ATOM 721 C CA . ARG A 1 89 ? 2.499 -15.385 -23.780 1.00 60.62 89 ARG A CA 1
ATOM 722 C C . ARG A 1 89 ? 3.911 -15.254 -24.315 1.00 60.62 89 ARG A C 1
ATOM 724 O O . ARG A 1 89 ? 4.056 -14.843 -25.461 1.00 60.62 89 ARG A O 1
ATOM 731 N N . LEU A 1 90 ? 4.936 -15.666 -23.564 1.00 62.91 90 LEU A N 1
ATOM 732 C CA . LEU A 1 90 ? 6.311 -15.719 -24.076 1.00 62.91 90 LEU A CA 1
ATOM 733 C C . LEU A 1 90 ? 6.410 -16.607 -25.326 1.00 62.91 90 LEU A C 1
ATOM 735 O O . LEU A 1 90 ? 7.0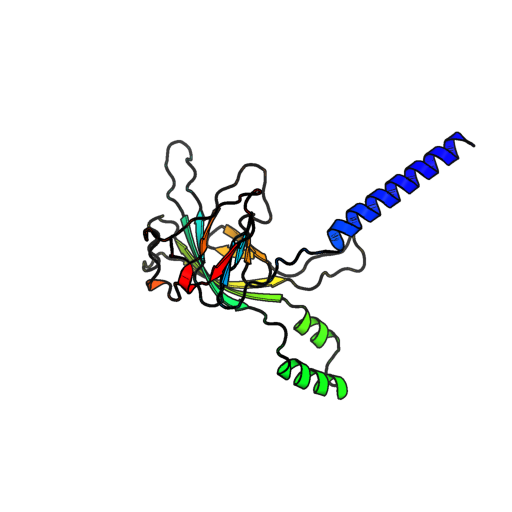74 -16.219 -26.282 1.00 62.91 90 LEU A O 1
ATOM 739 N N . LYS A 1 91 ? 5.708 -17.748 -25.375 1.00 68.25 91 LYS A N 1
ATOM 740 C CA . LYS A 1 91 ? 5.658 -18.635 -26.557 1.00 68.25 91 LYS A CA 1
ATOM 741 C C . LYS A 1 91 ? 4.913 -18.019 -27.744 1.00 68.25 91 LYS A C 1
ATOM 743 O O . LYS A 1 91 ? 5.343 -18.213 -28.880 1.00 68.25 91 LYS A O 1
ATOM 748 N N . ILE A 1 92 ? 3.817 -17.295 -27.512 1.00 65.88 92 ILE A N 1
ATOM 749 C CA . ILE A 1 92 ? 3.086 -16.567 -28.564 1.00 65.88 92 ILE A CA 1
ATOM 750 C C . ILE A 1 92 ? 3.987 -15.469 -29.145 1.00 65.88 92 ILE A C 1
ATOM 752 O O . ILE A 1 92 ? 4.214 -15.439 -30.351 1.00 65.88 92 ILE A O 1
ATOM 756 N N . PHE A 1 93 ? 4.615 -14.662 -28.289 1.00 61.81 93 PHE A N 1
ATOM 757 C CA . PHE A 1 93 ? 5.522 -13.599 -28.722 1.00 61.81 93 PHE A CA 1
ATOM 758 C C . PHE A 1 93 ? 6.801 -14.129 -29.380 1.00 61.81 93 PHE A C 1
ATOM 760 O O . PHE A 1 93 ? 7.274 -13.538 -30.346 1.00 61.81 93 PHE A O 1
ATOM 767 N N . ALA A 1 94 ? 7.343 -15.264 -28.928 1.00 64.94 94 ALA A N 1
ATOM 768 C CA . ALA A 1 94 ? 8.485 -15.913 -29.573 1.00 64.94 94 ALA A CA 1
ATOM 769 C C . ALA A 1 94 ? 8.164 -16.346 -31.013 1.00 64.94 94 ALA A C 1
ATOM 771 O O . ALA A 1 94 ? 9.027 -16.249 -31.885 1.00 64.94 94 ALA A O 1
ATOM 772 N N . LYS A 1 95 ? 6.924 -16.779 -31.287 1.00 68.25 95 LYS A N 1
ATOM 773 C CA . LYS A 1 95 ? 6.472 -17.095 -32.652 1.00 68.25 95 LYS A CA 1
ATOM 774 C C . LYS A 1 95 ? 6.372 -15.848 -33.525 1.00 68.25 95 LYS A C 1
ATOM 776 O O . LYS A 1 95 ? 6.734 -15.921 -34.694 1.00 68.25 95 LYS A O 1
ATOM 781 N N . ASP A 1 96 ? 5.918 -14.729 -32.976 1.00 60.56 96 ASP A N 1
ATOM 782 C CA . ASP A 1 96 ? 5.789 -13.471 -33.721 1.00 60.56 96 ASP A CA 1
ATOM 783 C C . ASP A 1 96 ? 7.160 -12.808 -33.971 1.00 60.56 96 ASP A C 1
ATOM 785 O O . ASP A 1 96 ? 7.403 -12.267 -35.050 1.00 60.56 96 ASP A O 1
ATOM 789 N N . ILE A 1 97 ? 8.110 -12.953 -33.036 1.00 55.97 97 ILE A N 1
ATOM 790 C CA . ILE A 1 97 ? 9.525 -12.586 -33.230 1.00 55.97 97 ILE A CA 1
ATOM 791 C C . ILE A 1 97 ? 10.172 -13.454 -34.313 1.00 55.97 97 ILE A C 1
ATOM 793 O O . ILE A 1 97 ? 10.853 -12.930 -35.191 1.00 55.97 97 ILE A O 1
ATOM 797 N N . ALA A 1 98 ? 9.945 -14.772 -34.288 1.00 63.34 98 ALA A N 1
ATOM 798 C CA . ALA A 1 98 ? 10.493 -15.693 -35.287 1.00 63.34 98 ALA A CA 1
ATOM 799 C C . ALA A 1 98 ? 9.970 -15.423 -36.710 1.00 63.34 98 ALA A C 1
ATOM 801 O O . ALA A 1 98 ? 10.627 -15.792 -37.681 1.00 63.34 98 ALA A O 1
ATOM 802 N N . LYS A 1 99 ? 8.808 -14.772 -36.838 1.00 67.06 99 LYS A N 1
ATOM 803 C CA . LYS A 1 99 ? 8.226 -14.343 -38.117 1.00 67.06 99 LYS A CA 1
ATOM 804 C C . LYS A 1 99 ? 8.715 -12.972 -38.591 1.00 67.06 99 LYS A C 1
ATOM 806 O O . LYS A 1 99 ? 8.453 -12.613 -39.731 1.00 67.06 99 LYS A O 1
ATOM 811 N N . GLY A 1 100 ? 9.434 -12.223 -37.750 1.00 57.09 100 GLY A N 1
ATOM 812 C CA . GLY A 1 100 ? 9.883 -10.862 -38.061 1.00 57.09 100 GLY A CA 1
ATOM 813 C C . GLY A 1 100 ? 8.781 -9.798 -37.981 1.00 57.09 100 GLY A C 1
ATOM 814 O O . GLY A 1 100 ? 9.025 -8.656 -38.359 1.00 57.09 100 GLY A O 1
ATOM 815 N N . ASP A 1 101 ? 7.597 -10.150 -37.467 1.00 56.44 101 ASP A N 1
ATOM 816 C CA . ASP A 1 101 ? 6.421 -9.268 -37.415 1.00 56.44 101 ASP A CA 1
ATOM 817 C C . ASP A 1 101 ? 6.422 -8.344 -36.181 1.00 56.44 101 ASP A C 1
ATOM 819 O O . ASP A 1 101 ? 5.709 -7.340 -36.136 1.00 56.44 101 ASP A O 1
ATOM 823 N N . ALA A 1 102 ? 7.235 -8.654 -35.166 1.00 44.62 102 ALA A N 1
ATOM 824 C CA . ALA A 1 102 ? 7.357 -7.851 -33.955 1.00 44.62 102 ALA A CA 1
ATOM 825 C C . ALA A 1 102 ? 8.600 -6.951 -34.016 1.00 44.62 102 ALA A C 1
ATOM 827 O O . ALA A 1 102 ? 9.734 -7.428 -33.946 1.00 44.62 102 ALA A O 1
ATOM 828 N N . PHE A 1 103 ? 8.395 -5.631 -34.058 1.00 47.75 103 PHE A N 1
ATOM 829 C CA . PHE A 1 103 ? 9.442 -4.669 -33.707 1.00 47.75 103 PHE A CA 1
ATOM 830 C C . PHE A 1 103 ? 10.020 -5.062 -32.336 1.00 47.75 103 PHE A C 1
ATOM 832 O O . PHE A 1 103 ? 9.279 -5.130 -31.351 1.00 47.75 103 PHE A O 1
ATOM 839 N N . SER A 1 104 ? 11.331 -5.315 -32.260 1.00 47.62 104 SER A N 1
ATOM 840 C CA . SER A 1 104 ? 12.055 -5.736 -31.044 1.00 47.62 104 SER A CA 1
ATOM 841 C C . SER A 1 104 ? 11.824 -4.827 -29.831 1.00 47.62 104 SER A C 1
ATOM 843 O O . SER A 1 104 ? 11.989 -5.246 -28.683 1.00 47.62 104 SER A O 1
ATOM 845 N N . ASP A 1 105 ? 11.411 -3.588 -30.083 1.00 46.06 105 ASP A N 1
ATOM 846 C CA . ASP A 1 105 ? 11.112 -2.582 -29.069 1.00 46.06 105 ASP A CA 1
ATOM 847 C C . ASP A 1 105 ? 9.827 -2.907 -28.290 1.00 46.06 105 ASP A C 1
ATOM 849 O O . ASP A 1 105 ? 9.759 -2.659 -27.088 1.00 46.06 105 ASP A O 1
ATOM 853 N N . SER A 1 106 ? 8.856 -3.584 -28.917 1.00 46.50 106 SER A N 1
ATOM 854 C CA . SER A 1 106 ? 7.643 -4.074 -28.244 1.00 46.50 106 SER A CA 1
ATOM 855 C C . SER A 1 106 ? 7.933 -5.210 -27.251 1.00 46.50 106 SER A C 1
ATOM 857 O O . SER A 1 106 ? 7.312 -5.277 -26.190 1.00 46.50 106 SER A O 1
ATOM 859 N N . TYR A 1 107 ? 8.926 -6.061 -27.544 1.00 45.16 107 TYR A N 1
ATOM 860 C CA . TYR A 1 107 ? 9.361 -7.140 -26.652 1.00 45.16 107 TYR A CA 1
ATOM 861 C C . TYR A 1 107 ? 10.063 -6.587 -25.410 1.00 45.16 107 TYR A C 1
ATOM 863 O O . TYR A 1 107 ? 9.705 -6.958 -24.292 1.00 45.16 107 TYR A O 1
ATOM 871 N N . LYS A 1 108 ? 10.993 -5.635 -25.596 1.00 48.34 108 LYS A N 1
ATOM 872 C CA . LYS A 1 108 ? 11.592 -4.886 -24.482 1.00 48.34 108 LYS A CA 1
ATOM 873 C C . LYS A 1 108 ? 10.514 -4.194 -23.660 1.00 48.34 108 LYS A C 1
ATOM 875 O O . LYS A 1 108 ? 10.522 -4.325 -22.444 1.00 48.34 108 LYS A O 1
ATOM 880 N N . ASP A 1 109 ? 9.559 -3.521 -24.287 1.00 48.91 109 ASP A N 1
ATOM 881 C CA . ASP A 1 109 ? 8.494 -2.808 -23.583 1.00 48.91 109 ASP A CA 1
ATOM 882 C C . ASP A 1 109 ? 7.593 -3.726 -22.743 1.00 48.91 109 ASP A C 1
ATOM 884 O O . ASP A 1 109 ? 7.252 -3.396 -21.609 1.00 48.91 109 ASP A O 1
ATOM 888 N N . ILE A 1 110 ? 7.210 -4.898 -23.245 1.00 48.81 110 ILE A N 1
ATOM 889 C CA . ILE A 1 110 ? 6.299 -5.800 -22.521 1.00 48.81 110 ILE A CA 1
ATOM 890 C C . ILE A 1 110 ? 7.025 -6.542 -21.388 1.00 48.81 110 ILE A C 1
ATOM 892 O O . ILE A 1 110 ? 6.434 -6.766 -20.325 1.00 48.81 110 ILE A O 1
ATOM 896 N N . SER A 1 111 ? 8.308 -6.875 -21.570 1.00 52.09 111 SER A N 1
ATOM 897 C CA . SER A 1 111 ? 9.122 -7.535 -20.543 1.00 52.09 111 SER A CA 1
ATOM 898 C C . SER A 1 111 ? 9.680 -6.575 -19.485 1.00 52.09 111 SER A C 1
ATOM 900 O O . SER A 1 111 ? 10.185 -7.037 -18.464 1.00 52.09 111 SER A O 1
ATOM 902 N N . THR A 1 112 ? 9.621 -5.256 -19.704 1.00 58.78 112 THR A N 1
ATOM 903 C CA . THR A 1 112 ? 10.239 -4.268 -18.799 1.00 58.78 112 THR A CA 1
ATOM 904 C C . THR A 1 112 ? 9.278 -3.255 -18.180 1.00 58.78 112 THR A C 1
ATOM 906 O O . THR A 1 112 ? 9.616 -2.669 -17.150 1.00 58.78 112 THR A O 1
ATOM 909 N N . LYS A 1 113 ? 8.071 -3.060 -18.732 1.00 70.25 113 LYS A N 1
ATOM 910 C CA . LYS A 1 113 ? 7.073 -2.136 -18.168 1.00 70.25 113 LYS A CA 1
ATOM 911 C C . LYS A 1 113 ? 6.368 -2.754 -16.966 1.00 70.25 113 LYS A C 1
ATOM 913 O O . LYS A 1 113 ? 5.277 -3.317 -17.070 1.00 70.25 113 LYS A O 1
ATOM 918 N N . LYS A 1 114 ? 6.974 -2.591 -15.794 1.00 82.12 114 LYS A N 1
ATOM 919 C CA . LYS A 1 114 ? 6.359 -2.944 -14.513 1.00 82.12 114 LYS A CA 1
ATOM 920 C C . LYS A 1 114 ? 5.249 -1.939 -14.219 1.00 82.12 114 LYS A C 1
ATOM 922 O O . LYS A 1 114 ? 5.482 -0.733 -14.200 1.00 82.12 114 LYS A O 1
ATOM 927 N N . PHE A 1 115 ? 4.036 -2.419 -13.967 1.00 87.38 115 PHE A N 1
ATOM 928 C CA . PHE A 1 115 ? 2.925 -1.565 -13.548 1.00 87.38 115 PHE A CA 1
ATOM 929 C C . PHE A 1 115 ? 2.042 -2.239 -12.501 1.00 87.38 115 PHE A C 1
ATOM 931 O O . PHE A 1 115 ? 2.028 -3.464 -12.377 1.00 87.38 115 PHE A O 1
ATOM 938 N N . ALA A 1 116 ? 1.261 -1.429 -11.800 1.00 90.69 116 ALA A N 1
ATOM 939 C CA . ALA A 1 116 ? 0.189 -1.855 -10.920 1.00 90.69 116 ALA A CA 1
ATOM 940 C C . ALA A 1 116 ? -1.043 -0.977 -11.146 1.00 90.69 116 ALA A C 1
ATOM 942 O O . ALA A 1 116 ? -0.943 0.247 -11.173 1.00 90.69 116 ALA A O 1
ATOM 943 N N . LEU A 1 117 ? -2.200 -1.604 -11.327 1.00 93.06 117 LEU A N 1
ATOM 944 C CA . LEU A 1 117 ? -3.504 -0.961 -11.257 1.00 93.06 117 LEU A CA 1
ATOM 945 C C . LEU A 1 117 ? -4.000 -1.054 -9.821 1.00 93.06 117 LEU A C 1
ATOM 947 O O . LEU A 1 117 ? -3.955 -2.124 -9.203 1.00 93.06 117 LEU A O 1
ATOM 951 N N . TYR A 1 118 ? -4.482 0.066 -9.309 1.00 95.75 118 TYR A N 1
ATOM 952 C CA . TYR A 1 118 ? -4.962 0.164 -7.944 1.00 95.75 118 TYR A CA 1
ATOM 953 C C . TYR A 1 118 ? -6.248 0.974 -7.866 1.00 95.75 118 TYR A C 1
ATOM 955 O O . TYR A 1 118 ? -6.555 1.795 -8.733 1.00 95.75 118 TYR A O 1
ATOM 963 N N . GLU A 1 119 ? -6.979 0.741 -6.788 1.00 97.69 119 GLU A N 1
ATOM 964 C CA . GLU A 1 119 ? -8.084 1.573 -6.335 1.00 97.69 119 GLU A CA 1
ATOM 965 C C . GLU A 1 119 ? -7.746 2.075 -4.931 1.00 97.69 119 GLU A C 1
ATOM 967 O O . GLU A 1 119 ? -7.324 1.282 -4.085 1.00 97.69 119 GLU A O 1
ATOM 972 N N . THR A 1 120 ? -7.908 3.372 -4.688 1.00 97.81 120 THR A N 1
ATOM 973 C CA . THR A 1 120 ? -7.808 3.972 -3.357 1.00 97.81 120 THR A CA 1
ATOM 974 C C . THR A 1 120 ? -9.149 4.543 -2.926 1.00 97.81 120 THR A C 1
ATOM 976 O O . THR A 1 120 ? -9.908 5.066 -3.740 1.00 97.81 120 THR A O 1
ATOM 979 N N . TYR A 1 121 ? -9.428 4.428 -1.633 1.00 97.94 121 TYR A N 1
ATOM 980 C CA . TYR A 1 121 ? -10.616 4.946 -0.967 1.00 97.94 121 TYR A CA 1
ATOM 981 C C . TYR A 1 121 ? -10.110 5.865 0.134 1.00 97.94 121 TYR A C 1
ATOM 983 O O . TYR A 1 121 ? -9.550 5.377 1.111 1.00 97.94 121 TYR A O 1
ATOM 991 N N . TYR A 1 122 ? -10.211 7.176 -0.058 1.00 97.00 122 TYR A N 1
ATOM 992 C CA . TYR A 1 122 ? -9.662 8.177 0.854 1.00 97.00 122 TYR A CA 1
ATOM 993 C C . TYR A 1 122 ? -10.764 8.850 1.665 1.00 97.00 122 TYR A C 1
ATOM 995 O O . TYR A 1 122 ? -11.778 9.279 1.112 1.00 97.00 122 TYR A O 1
ATOM 1003 N N . GLN A 1 123 ? -10.522 8.989 2.965 1.00 95.25 123 GLN A N 1
ATOM 1004 C CA . GLN A 1 123 ? -11.414 9.653 3.897 1.00 95.25 123 GLN A CA 1
ATOM 1005 C C . GLN A 1 123 ? -10.659 10.656 4.772 1.00 95.25 123 GLN A C 1
ATOM 1007 O O . GLN A 1 123 ? -9.724 10.308 5.498 1.00 95.25 123 GLN A O 1
ATOM 1012 N N . ASP A 1 124 ? -11.117 11.907 4.713 1.00 92.56 124 ASP A N 1
ATOM 1013 C CA . ASP A 1 124 ? -10.489 13.049 5.387 1.00 92.56 124 ASP A CA 1
ATOM 1014 C C . ASP A 1 124 ? -11.128 13.398 6.742 1.00 92.56 124 ASP A C 1
ATOM 1016 O O . ASP A 1 124 ? -10.549 14.140 7.528 1.00 92.56 124 ASP A O 1
ATOM 1020 N N . ASP A 1 125 ? -12.323 12.869 7.031 1.00 92.19 125 ASP A N 1
ATOM 1021 C CA . ASP A 1 125 ? -13.087 13.194 8.248 1.00 92.19 125 ASP A CA 1
ATOM 1022 C C . ASP A 1 125 ? -12.586 12.473 9.516 1.00 92.19 125 ASP A C 1
ATOM 1024 O O . ASP A 1 125 ? -12.962 12.843 10.630 1.00 92.19 125 ASP A O 1
ATOM 1028 N N . GLY A 1 126 ? -11.734 11.458 9.346 1.00 90.75 126 GLY A N 1
ATOM 1029 C CA . GLY A 1 126 ? -11.148 10.634 10.400 1.00 90.75 126 GLY A CA 1
ATOM 1030 C C . GLY A 1 126 ? -12.057 9.626 11.086 1.00 90.75 126 GLY A C 1
ATOM 1031 O O . GLY A 1 126 ? -11.661 9.049 12.097 1.00 90.75 126 GLY A O 1
ATOM 1032 N N . THR A 1 127 ? -13.244 9.357 10.551 1.00 93.31 127 THR A N 1
ATOM 1033 C CA . THR A 1 127 ? -14.115 8.296 11.077 1.00 93.31 127 THR A CA 1
ATOM 1034 C C . THR A 1 127 ? -13.620 6.896 10.701 1.00 93.31 127 THR A C 1
ATOM 1036 O O . THR A 1 127 ? -13.870 5.945 11.445 1.00 93.31 127 THR A O 1
ATOM 1039 N N . GLY A 1 128 ? -12.906 6.781 9.573 1.00 92.56 128 GLY A N 1
ATOM 1040 C CA . GLY A 1 128 ? -12.439 5.526 8.977 1.00 92.56 128 GLY A CA 1
ATOM 1041 C C . GLY A 1 128 ? -13.561 4.612 8.468 1.00 92.56 128 GLY A C 1
ATOM 1042 O O . GLY A 1 128 ? -13.342 3.415 8.284 1.00 92.56 128 GLY A O 1
ATOM 1043 N N . ASP A 1 129 ? -14.759 5.162 8.278 1.00 95.31 129 ASP A N 1
ATOM 1044 C CA . ASP A 1 129 ? -15.896 4.493 7.658 1.00 95.31 129 ASP A CA 1
ATOM 1045 C C . ASP A 1 129 ? -15.913 4.749 6.146 1.00 95.31 129 ASP A C 1
ATOM 1047 O O . ASP A 1 129 ? -16.332 5.809 5.671 1.00 95.31 129 ASP A O 1
ATOM 1051 N N . PHE A 1 130 ? -15.478 3.743 5.387 1.00 96.06 130 PHE A N 1
ATOM 1052 C CA . PHE A 1 130 ? -15.402 3.802 3.929 1.00 96.06 130 PHE A CA 1
ATOM 1053 C C . PHE A 1 130 ? -16.737 3.533 3.213 1.00 96.06 130 PHE A C 1
ATOM 1055 O O . PHE A 1 130 ? -16.764 3.463 1.982 1.00 96.06 130 PHE A O 1
ATOM 1062 N N . THR A 1 131 ? -17.844 3.378 3.945 1.00 94.06 131 THR A N 1
ATOM 1063 C CA . THR A 1 131 ? -19.187 3.232 3.357 1.00 94.06 131 THR A CA 1
ATOM 1064 C C . THR A 1 131 ? -19.891 4.573 3.144 1.00 94.06 131 THR A C 1
ATOM 1066 O O . THR A 1 131 ? -20.900 4.637 2.440 1.00 94.06 131 THR A O 1
ATOM 1069 N N . ASN A 1 132 ? -19.341 5.653 3.703 1.00 92.44 132 ASN A N 1
ATOM 1070 C CA . ASN A 1 132 ? -19.913 6.988 3.612 1.00 92.44 132 ASN A CA 1
ATOM 1071 C C . ASN A 1 132 ? -19.777 7.612 2.214 1.00 92.44 132 ASN A C 1
ATOM 1073 O O . ASN A 1 132 ? -18.815 7.398 1.478 1.00 92.44 132 ASN A O 1
ATOM 1077 N N . ASN A 1 133 ? -20.728 8.487 1.877 1.00 92.94 133 ASN A N 1
ATOM 1078 C CA . ASN A 1 133 ? -20.778 9.172 0.579 1.00 92.94 133 ASN A CA 1
ATOM 1079 C C . ASN A 1 133 ? -19.654 10.206 0.369 1.00 92.94 133 ASN A C 1
ATOM 1081 O O . ASN A 1 133 ? -19.500 10.723 -0.735 1.00 92.94 133 ASN A O 1
ATOM 1085 N N . ASN A 1 134 ? -18.893 10.546 1.412 1.00 93.56 134 ASN A N 1
ATOM 1086 C CA . ASN A 1 134 ? -17.778 11.495 1.349 1.00 93.56 134 ASN A CA 1
ATOM 1087 C C . ASN A 1 134 ? -16.422 10.832 1.043 1.00 93.56 134 ASN A C 1
ATOM 1089 O O . ASN A 1 134 ? -15.401 11.522 1.004 1.00 93.56 134 ASN A O 1
ATOM 1093 N N . VAL A 1 135 ? -16.401 9.515 0.820 1.00 96.81 135 VAL A N 1
ATOM 1094 C CA . VAL A 1 135 ? -15.195 8.770 0.451 1.00 96.81 135 VAL A CA 1
ATOM 1095 C C . VAL A 1 135 ? -14.798 9.105 -0.982 1.00 96.81 135 VAL A C 1
ATOM 1097 O O . VAL A 1 135 ? -15.569 8.937 -1.927 1.00 96.81 135 VAL A O 1
ATOM 1100 N N . GLN A 1 136 ? -13.557 9.550 -1.160 1.00 97.06 136 GLN A N 1
ATOM 1101 C CA . GLN A 1 136 ? -12.996 9.814 -2.480 1.00 97.06 136 GLN A CA 1
ATOM 1102 C C . GLN A 1 136 ? -12.416 8.523 -3.052 1.00 97.06 136 GLN A C 1
ATOM 1104 O O . GLN A 1 136 ? -11.476 7.959 -2.491 1.00 97.06 136 GLN A O 1
ATOM 1109 N N . VAL A 1 137 ? -12.961 8.066 -4.179 1.00 97.06 137 VAL A N 1
ATOM 1110 C CA . VAL A 1 137 ? -12.493 6.856 -4.864 1.00 97.06 137 VAL A CA 1
ATOM 1111 C C . VAL A 1 137 ? -11.634 7.239 -6.060 1.00 97.06 137 VAL A C 1
ATOM 1113 O O . VAL A 1 137 ? -12.096 7.930 -6.968 1.00 97.06 137 VAL A O 1
ATOM 1116 N N . ILE A 1 138 ? -10.392 6.762 -6.090 1.00 96.69 138 ILE A N 1
ATOM 1117 C CA . ILE A 1 138 ? -9.459 6.999 -7.195 1.00 96.69 138 ILE A CA 1
ATOM 1118 C C . ILE A 1 138 ? -9.042 5.653 -7.775 1.00 96.69 138 ILE A C 1
ATOM 1120 O O . ILE A 1 138 ? -8.617 4.754 -7.054 1.00 96.69 138 ILE A O 1
ATOM 1124 N N . LYS A 1 139 ? -9.126 5.520 -9.099 1.00 97.19 139 LYS A N 1
ATOM 1125 C CA . LYS A 1 139 ? -8.519 4.405 -9.832 1.00 97.19 139 LYS A CA 1
ATOM 1126 C C . LYS A 1 139 ? -7.257 4.910 -10.506 1.00 97.19 139 LYS A C 1
ATOM 1128 O O . LYS A 1 139 ? -7.302 5.912 -11.217 1.00 97.19 139 LYS A O 1
ATOM 1133 N N . GLY A 1 140 ? -6.140 4.235 -10.274 1.00 94.00 140 GLY A N 1
ATOM 1134 C CA . GLY A 1 140 ? -4.834 4.702 -10.718 1.00 94.00 140 GLY A CA 1
ATOM 1135 C C . GLY A 1 140 ? -3.962 3.603 -11.304 1.00 94.00 140 GLY A C 1
ATOM 1136 O O . GLY A 1 140 ? -4.274 2.410 -11.247 1.00 94.00 140 GLY A O 1
ATOM 1137 N N . LYS A 1 141 ? -2.846 4.042 -11.889 1.00 92.44 141 LYS A N 1
ATOM 1138 C CA . LYS A 1 141 ? -1.793 3.184 -12.424 1.00 92.44 141 LYS A CA 1
ATOM 1139 C C . LYS A 1 141 ? -0.447 3.673 -11.902 1.00 92.44 141 LYS A C 1
ATOM 1141 O O . LYS A 1 141 ? -0.036 4.771 -12.255 1.00 92.44 141 LYS A O 1
ATOM 1146 N N . ALA A 1 142 ? 0.230 2.842 -11.118 1.00 90.75 142 ALA A N 1
ATOM 1147 C CA . ALA A 1 142 ? 1.637 3.027 -10.784 1.00 90.75 142 ALA A CA 1
ATOM 1148 C C . ALA A 1 142 ? 2.496 2.295 -11.825 1.00 90.75 142 ALA A C 1
ATOM 1150 O O . ALA A 1 142 ? 2.100 1.237 -12.325 1.00 90.75 142 ALA A O 1
ATOM 1151 N N . SER A 1 143 ? 3.645 2.851 -12.201 1.00 88.00 143 SER A N 1
ATOM 1152 C CA . SER A 1 143 ? 4.530 2.251 -13.202 1.00 88.00 143 SER A CA 1
ATOM 1153 C C . SER A 1 143 ? 5.999 2.605 -13.008 1.00 88.00 143 SER A C 1
ATOM 1155 O O . SER A 1 143 ? 6.338 3.716 -12.619 1.00 88.00 143 SER A O 1
ATOM 1157 N N . TRP A 1 144 ? 6.852 1.635 -13.324 1.00 80.62 144 TRP A N 1
ATOM 1158 C CA . TRP A 1 144 ? 8.295 1.766 -13.477 1.00 80.62 144 TRP A CA 1
ATOM 1159 C C . TRP A 1 144 ? 8.616 1.361 -14.913 1.00 80.62 144 TRP A C 1
ATOM 1161 O O . TRP A 1 144 ? 8.396 0.209 -15.300 1.00 80.62 144 TRP A O 1
ATOM 1171 N N . LEU A 1 145 ? 9.081 2.313 -15.716 1.00 77.50 145 LEU A N 1
ATOM 1172 C CA . LEU A 1 145 ? 9.540 2.057 -17.081 1.00 77.50 145 LEU A CA 1
ATOM 1173 C C . LEU A 1 145 ? 11.064 1.818 -17.072 1.00 77.50 145 LEU A C 1
ATOM 1175 O O . LEU A 1 145 ? 11.710 2.051 -16.057 1.00 77.50 145 LEU A O 1
ATOM 1179 N N . PRO A 1 146 ? 11.689 1.298 -18.131 1.00 70.62 146 PRO A N 1
ATOM 1180 C CA . PRO A 1 146 ? 13.150 1.258 -18.213 1.00 70.62 146 PRO A CA 1
ATOM 1181 C C . PRO A 1 146 ? 13.772 2.641 -18.042 1.00 70.62 146 PRO A C 1
ATOM 1183 O O . PRO A 1 146 ? 13.203 3.616 -18.521 1.00 70.62 146 PRO A O 1
ATOM 1186 N N . LEU A 1 147 ? 14.955 2.717 -17.425 1.00 70.81 147 LEU A N 1
ATOM 1187 C CA . LEU A 1 147 ? 15.745 3.947 -17.443 1.00 70.81 147 LEU A CA 1
ATOM 1188 C C . LEU A 1 147 ? 15.999 4.378 -18.895 1.00 70.81 147 LEU A C 1
ATOM 1190 O O . LEU A 1 147 ? 16.435 3.573 -19.721 1.00 70.81 147 LEU A O 1
ATOM 1194 N N . GLU A 1 148 ? 15.762 5.651 -19.187 1.00 71.56 148 GLU A N 1
ATOM 1195 C CA . GLU A 1 148 ? 16.019 6.257 -20.491 1.00 71.56 148 GLU A CA 1
ATOM 1196 C C . GLU A 1 148 ? 17.201 7.219 -20.392 1.00 71.56 148 GLU A C 1
ATOM 1198 O O . GLU A 1 148 ? 17.368 7.914 -19.396 1.00 71.56 148 GLU A O 1
ATOM 1203 N N . GLY A 1 149 ? 18.046 7.261 -21.422 1.00 69.38 149 GLY A N 1
ATOM 1204 C CA . GLY A 1 149 ? 19.203 8.156 -21.472 1.00 69.38 149 GLY A CA 1
ATOM 1205 C C . GLY A 1 149 ? 20.435 7.492 -22.077 1.00 69.38 149 GLY A C 1
ATOM 1206 O O . GLY A 1 149 ? 20.622 6.282 -21.995 1.00 69.38 149 GLY A O 1
ATOM 1207 N N . ARG A 1 150 ? 21.301 8.291 -22.710 1.00 67.88 150 ARG A N 1
ATOM 1208 C CA . ARG A 1 150 ? 22.539 7.795 -23.349 1.00 67.88 150 ARG A CA 1
ATOM 1209 C C . ARG A 1 150 ? 23.738 7.756 -22.399 1.00 67.88 150 ARG A C 1
ATOM 1211 O O . ARG A 1 150 ? 24.735 7.108 -22.695 1.00 67.88 150 ARG A O 1
ATOM 1218 N N . SER A 1 151 ? 23.663 8.479 -21.284 1.00 68.88 151 SER A N 1
ATOM 1219 C CA . SER A 1 151 ? 24.734 8.612 -20.293 1.00 68.88 151 SER A CA 1
ATOM 1220 C C . SER A 1 151 ? 24.173 8.676 -18.874 1.00 68.88 151 SER A C 1
ATOM 1222 O O . SER A 1 151 ? 23.024 9.079 -18.695 1.00 68.88 151 SER A O 1
ATOM 1224 N N . ARG A 1 152 ? 25.012 8.391 -17.866 1.00 64.31 152 ARG A N 1
ATOM 1225 C CA . ARG A 1 152 ? 24.646 8.448 -16.437 1.00 64.31 152 ARG A CA 1
ATOM 1226 C C . ARG A 1 152 ? 24.049 9.785 -15.980 1.00 64.31 152 ARG A C 1
ATOM 1228 O O . ARG A 1 152 ? 23.236 9.805 -15.072 1.00 64.31 152 ARG A O 1
ATOM 1235 N N . PHE A 1 153 ? 24.437 10.890 -16.618 1.00 65.50 153 PHE A N 1
ATOM 1236 C CA . PHE A 1 153 ? 23.958 12.238 -16.286 1.00 65.50 153 PHE A CA 1
ATOM 1237 C C . PHE A 1 153 ? 22.624 12.588 -16.953 1.00 65.50 153 PHE A C 1
ATOM 1239 O O . PHE A 1 153 ? 22.023 13.610 -16.647 1.00 65.50 153 PHE A O 1
ATOM 1246 N N . THR A 1 154 ? 22.183 11.747 -17.885 1.00 72.12 154 THR A N 1
ATOM 1247 C CA . THR A 1 154 ? 20.925 11.884 -18.629 1.00 72.12 154 THR A CA 1
ATOM 1248 C C . THR A 1 154 ? 19.975 10.725 -18.345 1.00 72.12 154 THR A C 1
ATOM 1250 O O . THR A 1 154 ? 18.978 10.603 -19.045 1.00 72.12 154 THR A O 1
ATOM 1253 N N . LEU A 1 155 ? 20.316 9.845 -17.391 1.00 68.62 155 LEU A N 1
ATOM 1254 C CA . LEU A 1 155 ? 19.451 8.744 -16.989 1.00 68.62 155 LEU A CA 1
ATOM 1255 C C . LEU A 1 155 ? 18.239 9.321 -16.265 1.00 68.62 155 LEU A C 1
ATOM 1257 O O . LEU A 1 155 ? 18.365 9.906 -15.190 1.00 68.62 155 LEU A O 1
ATOM 1261 N N . THR A 1 156 ? 17.069 9.143 -16.856 1.00 69.56 156 THR A N 1
ATOM 1262 C CA . THR A 1 156 ? 15.780 9.417 -16.235 1.00 69.56 156 THR A CA 1
ATOM 1263 C C . THR A 1 156 ? 15.069 8.094 -15.995 1.00 69.56 156 THR A C 1
ATOM 1265 O O . THR A 1 156 ? 15.262 7.131 -16.733 1.00 69.56 156 THR A O 1
ATOM 1268 N N . GLN A 1 157 ? 14.275 8.031 -14.929 1.00 73.56 157 GLN A N 1
ATOM 1269 C CA . GLN A 1 157 ? 13.408 6.901 -14.606 1.00 73.56 157 GLN A CA 1
ATOM 1270 C C . GLN A 1 157 ? 11.988 7.276 -15.040 1.00 73.56 157 GLN A C 1
ATOM 1272 O O . GLN A 1 157 ? 11.302 7.968 -14.287 1.00 73.56 157 GLN A O 1
ATOM 1277 N N . PRO A 1 158 ? 11.539 6.891 -16.248 1.00 77.44 158 PRO A N 1
ATOM 1278 C CA . PRO A 1 158 ? 10.209 7.221 -16.723 1.00 77.44 158 PRO A CA 1
ATOM 1279 C C . PRO A 1 158 ? 9.162 6.379 -15.980 1.00 77.44 158 PRO A C 1
ATOM 1281 O O . PRO A 1 158 ? 9.452 5.310 -15.423 1.00 77.44 158 PRO A O 1
ATOM 1284 N N . GLY A 1 159 ? 7.921 6.858 -16.007 1.00 82.62 159 GLY A N 1
ATOM 1285 C CA . GLY A 1 159 ? 6.805 6.294 -15.253 1.00 82.62 159 GLY A CA 1
ATOM 1286 C C . GLY A 1 159 ? 6.436 7.142 -14.038 1.00 82.62 159 GLY A C 1
ATOM 1287 O O . GLY A 1 159 ? 7.109 8.111 -13.701 1.00 82.62 159 GLY A O 1
ATOM 1288 N N . ASP A 1 160 ? 5.327 6.773 -13.410 1.00 88.44 160 ASP A N 1
ATOM 1289 C CA . ASP A 1 160 ? 4.856 7.365 -12.157 1.00 88.44 160 ASP A CA 1
ATOM 1290 C C . ASP A 1 160 ? 4.773 6.235 -11.123 1.00 88.44 160 ASP A C 1
ATOM 1292 O O . ASP A 1 160 ? 3.829 5.436 -11.172 1.00 88.44 160 ASP A O 1
ATOM 1296 N N . PRO A 1 161 ? 5.772 6.083 -10.238 1.00 88.81 161 PRO A N 1
ATOM 1297 C CA . PRO A 1 161 ? 5.773 5.042 -9.228 1.00 88.81 161 PRO A CA 1
ATOM 1298 C C . PRO A 1 161 ? 4.930 5.427 -8.008 1.00 88.81 161 PRO A C 1
ATOM 1300 O O . PRO A 1 161 ? 5.097 4.808 -6.966 1.00 88.81 161 PRO A O 1
ATOM 1303 N N . SER A 1 162 ? 4.052 6.427 -8.087 1.00 91.12 162 SER A N 1
ATOM 1304 C CA . SER A 1 162 ? 3.271 6.887 -6.942 1.00 91.12 162 SER A CA 1
ATOM 1305 C C . SER A 1 162 ? 1.845 6.321 -6.911 1.00 91.12 162 SER A C 1
ATOM 1307 O O . SER A 1 162 ? 1.112 6.263 -7.905 1.00 91.12 162 SER A O 1
ATOM 1309 N N . ILE A 1 163 ? 1.415 5.934 -5.711 1.00 92.62 163 ILE A N 1
ATOM 1310 C CA . ILE A 1 163 ? 0.025 5.615 -5.378 1.00 92.62 163 ILE A CA 1
ATOM 1311 C C . ILE A 1 163 ? -0.605 6.867 -4.795 1.00 92.62 163 ILE A C 1
ATOM 1313 O O . ILE A 1 163 ? -0.191 7.325 -3.732 1.00 92.62 163 ILE A O 1
ATOM 1317 N N . LYS A 1 164 ? -1.618 7.399 -5.475 1.00 93.38 164 LYS A N 1
ATOM 1318 C CA . LYS A 1 164 ? -2.307 8.627 -5.076 1.00 93.38 164 LYS A CA 1
ATOM 1319 C C . LYS A 1 164 ? -3.485 8.313 -4.159 1.00 93.38 164 LYS A C 1
ATOM 1321 O O . LYS A 1 164 ? -4.294 7.432 -4.461 1.00 93.38 164 LYS A O 1
ATOM 1326 N N . PHE A 1 165 ? -3.609 9.061 -3.069 1.00 89.62 165 PHE A N 1
ATOM 1327 C CA . PHE A 1 165 ? -4.770 9.030 -2.181 1.00 89.62 165 PHE A CA 1
ATOM 1328 C C . PHE A 1 165 ? -4.983 10.400 -1.536 1.00 89.62 165 PHE A C 1
ATOM 1330 O O . PHE A 1 165 ? -4.139 10.904 -0.793 1.00 89.62 165 PHE A O 1
ATOM 1337 N N . GLY A 1 166 ? -6.124 11.021 -1.836 1.00 89.25 166 GLY A N 1
ATOM 1338 C CA . GLY A 1 166 ? -6.387 12.398 -1.424 1.00 89.25 166 GLY A CA 1
ATOM 1339 C C . GLY A 1 166 ? -5.257 13.342 -1.875 1.00 89.25 166 GLY A C 1
ATOM 1340 O O . GLY A 1 166 ? -4.842 13.274 -3.034 1.00 89.25 166 GLY A O 1
ATOM 1341 N N . PRO A 1 167 ? -4.724 14.199 -0.985 1.00 89.44 167 PRO A N 1
ATOM 1342 C CA . PRO A 1 167 ? -3.628 15.117 -1.301 1.00 89.44 167 PRO A CA 1
ATOM 1343 C C . PRO A 1 167 ? -2.231 14.479 -1.170 1.00 89.44 167 PRO A C 1
ATOM 1345 O O . PRO A 1 167 ? -1.236 15.202 -1.149 1.00 89.44 167 PRO A O 1
ATOM 1348 N N . TYR A 1 168 ? -2.143 13.156 -1.010 1.00 89.50 168 TYR A N 1
ATOM 1349 C CA . TYR A 1 168 ? -0.898 12.446 -0.732 1.00 89.50 168 TYR A CA 1
ATOM 1350 C C . TYR A 1 168 ? -0.547 11.437 -1.811 1.00 89.50 168 TYR A C 1
ATOM 1352 O O . TYR A 1 168 ? -1.404 10.898 -2.517 1.00 89.50 168 TYR A O 1
ATOM 1360 N N . ASP A 1 169 ? 0.738 11.121 -1.848 1.00 90.94 169 ASP A N 1
ATOM 1361 C CA . ASP A 1 169 ? 1.292 10.024 -2.600 1.00 90.94 169 ASP A CA 1
ATOM 1362 C C . ASP A 1 169 ? 2.246 9.175 -1.749 1.00 90.94 169 ASP A C 1
ATOM 1364 O O . ASP A 1 169 ? 2.943 9.661 -0.854 1.00 90.94 169 ASP A O 1
ATOM 1368 N N . LEU A 1 170 ? 2.252 7.870 -2.015 1.00 89.94 170 LEU A N 1
ATOM 1369 C CA . LEU A 1 170 ? 3.240 6.938 -1.475 1.00 89.94 170 LEU A CA 1
ATOM 1370 C C . LEU A 1 170 ? 3.918 6.182 -2.608 1.00 89.94 170 LEU A C 1
ATOM 1372 O O . LEU A 1 170 ? 3.287 5.838 -3.608 1.00 89.94 170 LEU A O 1
ATOM 1376 N N . GLY A 1 171 ? 5.204 5.894 -2.417 1.00 89.62 171 GLY A N 1
ATOM 1377 C CA . GLY A 1 171 ? 5.978 5.121 -3.374 1.00 89.62 171 GLY A CA 1
ATOM 1378 C C . GLY A 1 171 ? 5.445 3.696 -3.502 1.00 89.62 171 GLY A C 1
ATOM 1379 O O . GLY A 1 171 ? 5.228 2.998 -2.512 1.00 89.62 171 GLY A O 1
ATOM 1380 N N . TRP A 1 172 ? 5.267 3.257 -4.737 1.00 90.50 172 TRP A N 1
ATOM 1381 C CA . TRP A 1 172 ? 5.045 1.876 -5.120 1.00 90.50 172 TRP A CA 1
ATOM 1382 C C . TRP A 1 172 ? 6.375 1.246 -5.516 1.00 90.50 172 TRP A C 1
ATOM 1384 O O . TRP A 1 172 ? 7.093 1.745 -6.390 1.00 90.50 172 TRP A O 1
ATOM 1394 N N . ILE A 1 173 ? 6.674 0.108 -4.900 1.00 84.19 173 ILE A N 1
ATOM 1395 C CA . ILE A 1 173 ? 7.754 -0.772 -5.331 1.00 84.19 173 ILE A CA 1
ATOM 1396 C C . ILE A 1 173 ? 7.108 -2.029 -5.907 1.00 84.19 173 ILE A C 1
ATOM 1398 O O . ILE A 1 173 ? 6.207 -2.636 -5.325 1.00 84.19 173 ILE A O 1
ATOM 1402 N N . TYR A 1 174 ? 7.561 -2.418 -7.094 1.00 73.06 174 TYR A N 1
ATOM 1403 C CA . TYR A 1 174 ? 7.097 -3.634 -7.748 1.00 73.06 174 TYR A CA 1
ATOM 1404 C C . TYR A 1 174 ? 7.221 -4.851 -6.811 1.00 73.06 174 TYR A C 1
ATOM 1406 O O . TYR A 1 174 ? 8.285 -5.073 -6.241 1.00 73.06 174 TYR A O 1
ATOM 1414 N N . LYS A 1 175 ? 6.190 -5.694 -6.634 1.00 78.19 175 LYS A N 1
ATOM 1415 C CA . LYS A 1 175 ? 4.915 -5.781 -7.372 1.00 78.19 175 LYS A CA 1
ATOM 1416 C C . LYS A 1 175 ? 3.720 -5.101 -6.691 1.00 78.19 175 LYS A C 1
ATOM 1418 O O . LYS A 1 175 ? 2.969 -4.408 -7.369 1.00 78.19 175 LYS A O 1
ATOM 1423 N N . THR A 1 176 ? 3.531 -5.288 -5.390 1.00 82.56 176 THR A N 1
ATOM 1424 C CA . THR A 1 176 ? 2.417 -4.727 -4.590 1.00 82.56 176 THR A CA 1
ATOM 1425 C C . THR A 1 176 ? 2.928 -4.064 -3.308 1.00 82.56 176 THR A C 1
ATOM 1427 O O . THR A 1 176 ? 2.191 -3.927 -2.333 1.00 82.56 176 THR A O 1
ATOM 1430 N N . TYR A 1 177 ? 4.205 -3.677 -3.284 1.00 85.75 177 TYR A N 1
ATOM 1431 C CA . TYR A 1 177 ? 4.808 -3.052 -2.118 1.00 85.75 177 TYR A CA 1
ATOM 1432 C C . TYR A 1 177 ? 4.440 -1.572 -2.086 1.00 85.75 177 TYR A C 1
ATOM 1434 O O . TYR A 1 177 ? 4.551 -0.868 -3.094 1.00 85.75 177 TYR A O 1
ATOM 1442 N N . VAL A 1 178 ? 4.039 -1.104 -0.912 1.00 86.06 178 VAL A N 1
ATOM 1443 C CA . VAL A 1 178 ? 3.806 0.309 -0.623 1.00 86.06 178 VAL A CA 1
ATOM 1444 C C . VAL A 1 178 ? 4.848 0.762 0.386 1.00 86.06 178 VAL A C 1
ATOM 1446 O O . VAL A 1 178 ? 4.982 0.174 1.461 1.00 86.06 178 VAL A O 1
ATOM 1449 N N . CYS A 1 179 ? 5.599 1.796 0.029 1.00 84.12 179 CYS A N 1
ATOM 1450 C CA . CYS A 1 179 ? 6.615 2.400 0.877 1.00 84.12 179 CYS A CA 1
ATOM 1451 C C . CYS A 1 179 ? 5.993 3.320 1.924 1.00 84.12 179 CYS A C 1
ATOM 1453 O O . CYS A 1 179 ? 5.083 4.089 1.632 1.00 84.12 179 CYS A O 1
ATOM 1455 N N . LEU A 1 180 ? 6.557 3.301 3.129 1.00 77.50 180 LEU A N 1
ATOM 1456 C CA . LEU A 1 180 ? 6.276 4.231 4.229 1.00 77.50 180 LEU A CA 1
ATOM 1457 C C . LEU A 1 180 ? 6.999 5.581 4.064 1.00 77.50 180 LEU A C 1
ATOM 1459 O O . LEU A 1 180 ? 6.654 6.570 4.727 1.00 77.50 180 LEU A O 1
ATOM 1463 N N . ALA A 1 181 ? 8.004 5.622 3.185 1.00 67.19 181 ALA A N 1
ATOM 1464 C CA . ALA A 1 181 ? 8.742 6.818 2.808 1.00 67.19 181 ALA A CA 1
ATOM 1465 C C . ALA A 1 181 ? 8.134 7.445 1.532 1.00 67.19 181 ALA A C 1
ATOM 1467 O O . ALA A 1 181 ? 8.176 6.820 0.470 1.00 67.19 181 ALA A O 1
ATOM 1468 N N . PRO A 1 182 ? 7.577 8.668 1.603 1.00 58.50 182 PRO A N 1
ATOM 1469 C CA . PRO A 1 182 ? 7.308 9.492 0.433 1.00 58.50 182 PRO A CA 1
ATOM 1470 C C . PRO A 1 182 ? 8.613 9.763 -0.320 1.00 58.50 182 PRO A C 1
ATOM 1472 O O . PRO A 1 182 ? 9.660 9.954 0.302 1.00 58.50 182 PRO A O 1
ATOM 1475 N N . SER A 1 183 ? 8.536 9.868 -1.642 1.00 51.38 183 SER A N 1
ATOM 1476 C CA . SER A 1 183 ? 9.648 10.175 -2.556 1.00 51.38 183 SER A CA 1
ATOM 1477 C C . SER A 1 183 ? 10.334 11.531 -2.308 1.00 51.38 183 SER A C 1
ATOM 1479 O O . SER A 1 183 ? 11.391 11.786 -2.879 1.00 51.38 183 SER A O 1
ATOM 1481 N N . HIS A 1 184 ? 9.770 12.402 -1.462 1.00 48.66 184 HIS A N 1
ATOM 1482 C CA . HIS A 1 184 ? 10.157 13.817 -1.347 1.00 48.66 184 HIS A CA 1
ATOM 1483 C C . HIS A 1 184 ? 10.425 14.303 0.093 1.00 48.66 184 HIS A C 1
ATOM 1485 O O . HIS A 1 184 ? 10.138 15.456 0.414 1.00 48.66 184 HIS A O 1
ATOM 1491 N N . ARG A 1 185 ? 10.917 13.458 1.011 1.00 55.56 185 ARG A N 1
ATOM 1492 C CA . ARG A 1 185 ? 11.002 13.854 2.432 1.00 55.56 185 ARG A CA 1
ATOM 1493 C C . ARG A 1 185 ? 12.173 14.772 2.806 1.00 55.56 185 ARG A C 1
ATOM 1495 O O . ARG A 1 185 ? 13.331 14.492 2.512 1.00 55.56 185 ARG A O 1
ATOM 1502 N N . LEU A 1 186 ? 11.822 15.781 3.610 1.00 44.78 186 LEU A N 1
ATOM 1503 C CA . LEU A 1 186 ? 12.668 16.467 4.590 1.00 44.78 186 LEU A CA 1
ATOM 1504 C C . LEU A 1 186 ? 12.674 15.683 5.930 1.00 44.78 186 LEU A C 1
ATOM 1506 O O . LEU A 1 186 ? 11.691 14.995 6.234 1.00 44.78 186 LEU A O 1
ATOM 1510 N N . PRO A 1 187 ? 13.737 15.779 6.755 1.00 43.41 187 PRO A N 1
ATOM 1511 C CA . PRO A 1 187 ? 13.817 15.112 8.060 1.00 43.41 187 PRO A CA 1
ATOM 1512 C C . PRO A 1 187 ? 12.661 15.499 9.002 1.00 43.41 187 PRO A C 1
ATOM 1514 O O . PRO A 1 187 ? 12.362 16.679 9.160 1.00 43.41 187 PRO A O 1
ATOM 1517 N N . GLY A 1 188 ? 12.029 14.516 9.657 1.00 49.09 188 GLY A N 1
ATOM 1518 C CA . GLY A 1 188 ? 11.032 14.740 10.720 1.00 49.09 188 GLY A CA 1
ATOM 1519 C C . GLY A 1 188 ? 9.558 14.606 10.315 1.00 49.09 188 GLY A C 1
ATOM 1520 O O . GLY A 1 188 ? 8.700 14.528 11.190 1.00 49.09 188 GLY A O 1
ATOM 1521 N N . GLU A 1 189 ? 9.231 14.491 9.024 1.00 56.94 189 GLU A N 1
ATOM 1522 C CA . GLU A 1 189 ? 7.844 14.281 8.568 1.00 56.94 189 GLU A CA 1
ATOM 1523 C C . GLU A 1 189 ? 7.435 12.797 8.496 1.00 56.94 189 GLU A C 1
ATOM 1525 O O . GLU A 1 189 ? 6.869 12.332 7.503 1.00 56.94 189 GLU A O 1
ATOM 1530 N N . PHE A 1 190 ? 7.704 12.019 9.542 1.00 59.59 190 PHE A N 1
ATOM 1531 C CA . PHE A 1 190 ? 7.208 10.643 9.639 1.00 59.59 190 PHE A CA 1
ATOM 1532 C C . PHE A 1 190 ? 5.774 10.667 10.168 1.00 59.59 190 PHE A C 1
ATOM 1534 O O . PHE A 1 190 ? 5.513 11.161 11.260 1.00 59.59 190 PHE A O 1
ATOM 1541 N N . GLY A 1 191 ? 4.817 10.172 9.384 1.00 75.88 191 GLY A N 1
ATOM 1542 C CA . GLY A 1 191 ? 3.414 10.252 9.791 1.00 75.88 191 GLY A CA 1
ATOM 1543 C C . GLY A 1 191 ? 2.463 9.335 9.047 1.00 75.88 191 GLY A C 1
ATOM 1544 O O . GLY A 1 191 ? 1.268 9.590 9.112 1.00 75.88 191 GLY A O 1
ATOM 1545 N N . PHE A 1 192 ? 2.977 8.330 8.330 1.00 90.06 192 PHE A N 1
ATOM 1546 C CA . PHE A 1 192 ? 2.150 7.278 7.748 1.00 90.06 192 PHE A CA 1
ATOM 1547 C C . PHE A 1 192 ? 2.353 5.974 8.509 1.00 90.06 192 PHE A C 1
ATOM 1549 O O . PHE A 1 192 ? 3.473 5.639 8.896 1.00 90.06 192 PHE A O 1
ATOM 1556 N N . GLU A 1 193 ? 1.263 5.249 8.690 1.00 94.00 193 GLU A N 1
ATOM 1557 C CA . GLU A 1 193 ? 1.239 3.882 9.183 1.00 94.00 193 GLU A CA 1
ATOM 1558 C C . GLU A 1 193 ? 0.529 3.020 8.145 1.00 94.00 193 GLU A C 1
ATOM 1560 O O . GLU A 1 193 ? -0.444 3.461 7.531 1.00 94.00 193 GLU A O 1
ATOM 1565 N N . LEU A 1 194 ? 1.004 1.795 7.959 1.00 96.12 194 LEU A N 1
ATOM 1566 C CA . LEU A 1 194 ? 0.408 0.818 7.059 1.00 96.12 194 LEU A CA 1
ATOM 1567 C C . LEU A 1 194 ? -0.151 -0.343 7.872 1.00 96.12 194 LEU A C 1
ATOM 1569 O O . LEU A 1 194 ? 0.516 -0.814 8.787 1.00 96.12 194 LEU A O 1
ATOM 1573 N N . ALA A 1 195 ? -1.336 -0.835 7.535 1.00 97.44 195 ALA A N 1
ATOM 1574 C CA . ALA A 1 195 ? -1.877 -2.044 8.141 1.00 97.44 195 ALA A CA 1
ATOM 1575 C C . ALA A 1 195 ? -2.415 -2.990 7.059 1.00 97.44 195 ALA A C 1
ATOM 1577 O O . ALA A 1 195 ? -3.432 -2.683 6.430 1.00 97.44 195 ALA A O 1
ATOM 1578 N N . PRO A 1 196 ? -1.734 -4.118 6.787 1.00 97.50 196 PRO A N 1
ATOM 1579 C CA . PRO A 1 196 ? -2.247 -5.127 5.869 1.00 97.50 196 PRO A CA 1
ATOM 1580 C C . PRO A 1 196 ? -3.514 -5.765 6.453 1.00 97.50 196 PRO A C 1
ATOM 1582 O O . PRO A 1 196 ? -3.652 -5.881 7.673 1.00 97.50 196 PRO A O 1
ATOM 1585 N N . THR A 1 197 ? -4.444 -6.186 5.595 1.00 97.81 197 THR A N 1
ATOM 1586 C CA . THR A 1 197 ? -5.705 -6.807 6.027 1.00 97.81 197 THR A CA 1
ATOM 1587 C C . THR A 1 197 ? -6.088 -7.980 5.116 1.00 97.81 197 THR A C 1
ATOM 1589 O O . THR A 1 197 ? -5.713 -7.987 3.939 1.00 97.81 197 THR A O 1
ATOM 1592 N N . PRO A 1 198 ? -6.854 -8.968 5.616 1.00 97.12 198 PRO A N 1
ATOM 1593 C CA . PRO A 1 198 ? -7.400 -10.046 4.797 1.00 97.12 198 PRO A CA 1
ATOM 1594 C C . PRO A 1 198 ? -8.633 -9.616 3.983 1.00 97.12 198 PRO A C 1
ATOM 1596 O O . PRO A 1 198 ? -9.103 -10.392 3.151 1.00 97.12 198 PRO A O 1
ATOM 1599 N N . TRP A 1 199 ? -9.161 -8.406 4.204 1.00 97.88 199 TRP A N 1
ATOM 1600 C CA . TRP A 1 199 ? -10.360 -7.914 3.527 1.00 97.88 199 TRP A CA 1
ATOM 1601 C C . TRP A 1 199 ? -10.169 -7.788 2.019 1.00 97.88 199 TRP A C 1
ATOM 1603 O O . TRP A 1 199 ? -9.077 -7.489 1.527 1.00 97.88 199 TRP A O 1
ATOM 1613 N N . THR A 1 200 ? -11.265 -8.004 1.291 1.00 97.31 200 THR A N 1
ATOM 1614 C CA . THR A 1 200 ? -11.302 -7.965 -0.180 1.00 97.31 200 THR A CA 1
ATOM 1615 C C . THR A 1 200 ? -12.275 -6.918 -0.711 1.00 97.31 200 THR A C 1
ATOM 1617 O O . THR A 1 200 ? -12.001 -6.290 -1.741 1.00 97.31 200 THR A O 1
ATOM 1620 N N . ASP A 1 201 ? -13.372 -6.686 0.015 1.00 97.81 201 ASP A N 1
ATOM 1621 C CA . ASP A 1 201 ? -14.337 -5.628 -0.246 1.00 97.81 201 ASP A CA 1
ATOM 1622 C C . ASP A 1 201 ? -14.111 -4.465 0.729 1.00 97.81 201 ASP A C 1
ATOM 1624 O O . ASP A 1 201 ? -13.812 -4.653 1.908 1.00 97.81 201 ASP A O 1
ATOM 1628 N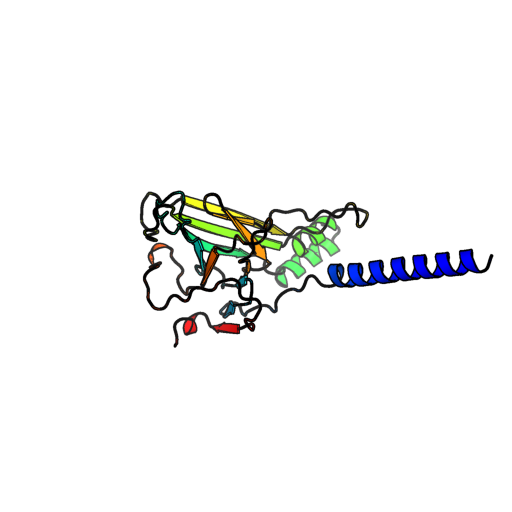 N . ILE A 1 202 ? -14.248 -3.243 0.219 1.00 97.56 202 ILE A N 1
ATOM 1629 C CA . ILE A 1 202 ? -14.134 -2.023 1.018 1.00 97.56 202 ILE A CA 1
ATOM 1630 C C . ILE A 1 202 ? -15.228 -1.945 2.089 1.00 97.56 202 ILE A C 1
ATOM 1632 O O . ILE A 1 202 ? -15.002 -1.375 3.152 1.00 97.56 202 ILE A O 1
ATOM 1636 N N . LYS A 1 203 ? -16.388 -2.564 1.844 1.00 97.12 203 LYS A N 1
ATOM 1637 C CA . LYS A 1 203 ? -17.514 -2.607 2.789 1.00 97.12 203 LYS A CA 1
ATOM 1638 C C . LYS A 1 203 ? -17.212 -3.403 4.058 1.00 97.12 203 LYS A C 1
ATOM 1640 O O . LYS A 1 203 ? -17.861 -3.174 5.072 1.00 97.12 203 LYS A O 1
ATOM 1645 N N . ASP A 1 204 ? -16.240 -4.311 4.002 1.00 97.25 204 ASP A N 1
ATOM 1646 C CA . ASP A 1 204 ? -15.840 -5.127 5.152 1.00 97.25 204 ASP A CA 1
ATOM 1647 C C . ASP A 1 204 ? -14.837 -4.401 6.060 1.00 97.25 204 ASP A C 1
ATOM 1649 O O . ASP A 1 204 ? -14.540 -4.867 7.163 1.00 97.25 204 ASP A O 1
ATOM 1653 N N . VAL A 1 205 ? -14.279 -3.279 5.595 1.00 97.50 205 VAL A N 1
ATOM 1654 C CA . VAL A 1 205 ? -13.223 -2.565 6.308 1.00 97.50 205 VAL A CA 1
ATOM 1655 C C . VAL A 1 205 ? -13.780 -1.916 7.566 1.00 97.50 205 VAL A C 1
ATOM 1657 O O . VAL A 1 205 ? -14.642 -1.043 7.517 1.00 97.50 205 VAL A O 1
ATOM 1660 N N . ASN A 1 206 ? -13.197 -2.287 8.701 1.00 97.06 206 ASN A N 1
ATOM 1661 C CA . ASN A 1 206 ? -13.468 -1.669 9.988 1.00 97.06 206 ASN A CA 1
ATOM 1662 C C . ASN A 1 206 ? -12.153 -1.236 10.640 1.00 97.06 206 ASN A C 1
ATOM 1664 O O . ASN A 1 206 ? -11.469 -2.046 11.261 1.00 97.06 206 ASN A O 1
ATOM 1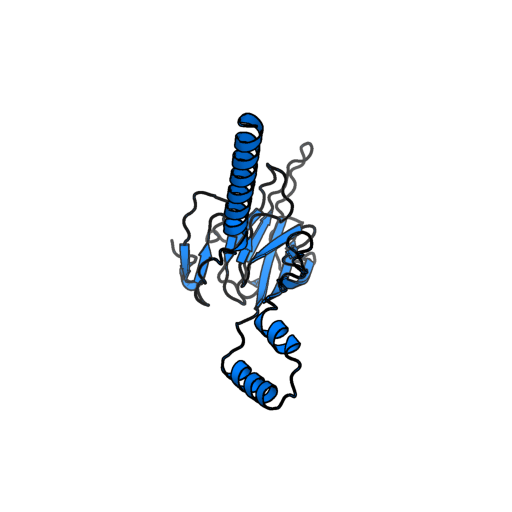668 N N . ILE A 1 207 ? -11.808 0.051 10.557 1.00 96.06 207 ILE A N 1
ATOM 1669 C CA . ILE A 1 207 ? -10.545 0.573 11.114 1.00 96.06 207 ILE A CA 1
ATOM 1670 C C . ILE A 1 207 ? -10.410 0.405 12.639 1.00 96.06 207 ILE A C 1
ATOM 1672 O O . ILE A 1 207 ? -9.311 0.549 13.172 1.00 96.06 207 ILE A O 1
ATOM 1676 N N . LYS A 1 208 ? -11.517 0.131 13.344 1.00 95.50 208 LYS A N 1
ATOM 1677 C CA . LYS A 1 208 ? -11.559 -0.080 14.797 1.00 95.50 208 LYS A CA 1
ATOM 1678 C C . LYS A 1 208 ? -11.425 -1.554 15.176 1.00 95.50 208 LYS A C 1
ATOM 1680 O O . LYS A 1 208 ? -11.506 -1.877 16.359 1.00 95.50 208 LYS A O 1
ATOM 1685 N N . ASP A 1 209 ? -11.256 -2.450 14.204 1.00 96.62 209 ASP A N 1
ATOM 1686 C CA . ASP A 1 209 ? -11.040 -3.866 14.477 1.00 96.62 209 ASP A CA 1
ATOM 1687 C C . ASP A 1 209 ? -9.743 -4.047 15.292 1.00 96.62 209 ASP A C 1
ATOM 1689 O O . ASP A 1 209 ? -8.665 -3.666 14.825 1.00 96.62 209 ASP A O 1
ATOM 1693 N N . PRO A 1 210 ? -9.807 -4.631 16.504 1.00 96.25 210 PRO A N 1
ATOM 1694 C CA . PRO A 1 210 ? -8.650 -4.746 17.392 1.00 96.25 210 PRO A CA 1
ATOM 1695 C C . PRO A 1 210 ? -7.558 -5.682 16.855 1.00 96.25 210 PRO A C 1
ATOM 1697 O O . PRO A 1 210 ? -6.468 -5.739 17.423 1.00 96.25 210 PRO A O 1
ATOM 1700 N N . ARG A 1 211 ? -7.834 -6.438 15.786 1.00 96.69 211 ARG A N 1
ATOM 1701 C CA . ARG A 1 211 ? -6.863 -7.320 15.125 1.00 96.69 211 ARG A CA 1
ATOM 1702 C C . ARG A 1 211 ? -5.955 -6.566 14.152 1.00 96.69 211 ARG A C 1
ATOM 1704 O O . ARG A 1 211 ? -4.930 -7.113 13.746 1.00 96.69 211 ARG A O 1
ATOM 1711 N N . ILE A 1 212 ? -6.301 -5.330 13.778 1.00 96.81 212 ILE A N 1
ATOM 1712 C CA . ILE A 1 212 ? -5.466 -4.485 12.919 1.00 96.81 212 ILE A CA 1
ATOM 1713 C C . ILE A 1 212 ? -4.159 -4.152 13.644 1.00 96.81 212 ILE A C 1
ATOM 1715 O O . ILE A 1 212 ? -4.155 -3.589 14.738 1.00 96.81 212 ILE A O 1
ATOM 1719 N N . LYS A 1 213 ? -3.035 -4.442 12.984 1.00 96.25 213 LYS A N 1
ATOM 1720 C CA . LYS A 1 213 ? -1.690 -4.062 13.429 1.00 96.25 213 LYS A CA 1
ATOM 1721 C C . LYS A 1 213 ? -1.147 -2.980 12.495 1.00 96.25 213 LYS A C 1
ATOM 1723 O O . LYS A 1 213 ? -1.029 -3.203 11.292 1.00 96.25 213 LYS A O 1
ATOM 1728 N N . TRP A 1 214 ? -0.836 -1.812 13.055 1.00 95.50 214 TRP A N 1
ATOM 1729 C CA . TRP A 1 214 ? -0.277 -0.674 12.324 1.00 95.50 214 TRP A CA 1
ATOM 1730 C C . TRP A 1 214 ? 1.251 -0.707 12.360 1.00 95.50 214 TRP A C 1
ATOM 1732 O O . TRP A 1 214 ? 1.859 -0.778 13.427 1.00 95.50 214 TRP A O 1
ATOM 1742 N N . TYR A 1 215 ? 1.868 -0.616 11.189 1.00 94.12 215 TYR A N 1
ATOM 1743 C CA . TYR A 1 215 ? 3.311 -0.625 11.001 1.00 94.12 215 TYR A CA 1
ATOM 1744 C C . TYR A 1 215 ? 3.786 0.762 10.580 1.00 94.12 215 TYR A C 1
ATOM 1746 O O . TYR A 1 215 ? 3.311 1.330 9.596 1.00 94.12 215 TYR A O 1
ATOM 1754 N N . ARG A 1 216 ? 4.741 1.300 11.338 1.00 91.75 216 ARG A N 1
ATOM 1755 C CA . ARG A 1 216 ? 5.484 2.524 11.015 1.00 91.75 216 ARG A CA 1
ATOM 1756 C C . ARG A 1 216 ? 6.833 2.182 10.416 1.00 91.75 216 ARG A C 1
ATOM 1758 O O . ARG A 1 216 ? 7.277 1.038 10.513 1.00 91.75 216 ARG A O 1
ATOM 1765 N N . ASP A 1 217 ? 7.485 3.190 9.856 1.00 88.00 217 ASP A N 1
ATOM 1766 C CA . ASP A 1 217 ? 8.891 3.081 9.493 1.00 88.00 217 ASP A CA 1
ATOM 1767 C C . ASP A 1 217 ? 9.721 2.705 10.731 1.00 88.00 217 ASP A C 1
ATOM 1769 O O . ASP A 1 217 ? 9.565 3.311 11.794 1.00 88.00 217 ASP A O 1
ATOM 1773 N N . ASP A 1 218 ? 10.516 1.648 10.613 1.00 88.56 218 ASP A N 1
ATOM 1774 C CA . ASP A 1 218 ? 11.328 1.089 11.694 1.00 88.56 218 ASP A CA 1
ATOM 1775 C C . ASP A 1 218 ? 12.563 0.419 11.103 1.00 88.56 218 ASP A C 1
ATOM 1777 O O . ASP A 1 218 ? 12.531 -0.739 10.687 1.00 88.56 218 ASP A O 1
ATOM 1781 N N . GLU A 1 219 ? 13.668 1.157 11.067 1.00 85.62 219 GLU A N 1
ATOM 1782 C CA . GLU A 1 219 ? 14.937 0.711 10.484 1.00 85.62 219 GLU A CA 1
ATOM 1783 C C . GLU A 1 219 ? 15.476 -0.586 11.101 1.00 85.62 219 GLU A C 1
ATOM 1785 O O . GLU A 1 219 ? 16.247 -1.293 10.456 1.00 85.62 219 GLU A O 1
ATOM 1790 N N . LYS A 1 220 ? 15.064 -0.921 12.330 1.00 89.94 220 LYS A N 1
ATOM 1791 C CA . LYS A 1 220 ? 15.515 -2.120 13.045 1.00 89.94 220 LYS A CA 1
ATOM 1792 C C . LYS A 1 220 ? 14.619 -3.332 12.805 1.00 89.94 220 LYS A C 1
ATOM 1794 O O . LYS A 1 220 ? 14.950 -4.419 13.274 1.00 89.94 220 LYS A O 1
ATOM 1799 N N . ARG A 1 221 ? 13.486 -3.171 12.114 1.00 91.38 221 ARG A N 1
ATOM 1800 C CA . ARG A 1 221 ? 12.541 -4.265 11.882 1.00 91.38 221 ARG A CA 1
ATOM 1801 C C . ARG A 1 221 ? 13.125 -5.292 10.920 1.00 91.38 221 ARG A C 1
ATOM 1803 O O . ARG A 1 221 ? 13.380 -4.995 9.752 1.00 91.38 221 ARG A O 1
ATOM 1810 N N . GLU A 1 222 ? 13.230 -6.527 11.394 1.00 93.19 222 GLU A N 1
ATOM 1811 C CA . GLU A 1 222 ? 13.517 -7.672 10.538 1.00 93.19 222 GLU A CA 1
ATOM 1812 C C . GLU A 1 222 ? 12.343 -7.969 9.603 1.00 93.19 222 GLU A C 1
ATOM 1814 O O . GLU A 1 222 ? 11.170 -7.796 9.947 1.00 93.19 222 GLU A O 1
ATOM 1819 N N . ARG A 1 223 ? 12.660 -8.435 8.395 1.00 91.25 223 ARG A N 1
ATOM 1820 C CA . ARG A 1 223 ? 11.635 -8.833 7.433 1.00 91.25 223 ARG A CA 1
ATOM 1821 C C . ARG A 1 223 ? 10.858 -10.031 7.963 1.00 91.25 223 ARG A C 1
ATOM 1823 O O . ARG A 1 223 ? 11.460 -11.042 8.311 1.00 91.25 223 ARG A O 1
ATOM 1830 N N . VAL A 1 224 ? 9.533 -9.964 7.881 1.00 94.69 224 VAL A N 1
ATOM 1831 C CA . VAL A 1 224 ? 8.660 -11.111 8.152 1.00 94.69 224 VAL A CA 1
ATOM 1832 C C . VAL A 1 224 ? 7.703 -11.359 6.994 1.00 94.69 224 VAL A C 1
ATOM 1834 O O . VAL A 1 224 ? 7.232 -10.420 6.347 1.00 94.69 224 VAL A O 1
ATOM 1837 N N . PHE A 1 225 ? 7.423 -12.638 6.752 1.00 95.31 225 PHE A N 1
ATOM 1838 C CA . PHE A 1 225 ? 6.404 -13.109 5.820 1.00 95.31 225 PHE A CA 1
ATOM 1839 C C . PHE A 1 225 ? 5.303 -13.789 6.622 1.00 95.31 225 PHE A C 1
ATOM 1841 O O . PHE A 1 225 ? 5.582 -14.678 7.426 1.00 95.31 225 PHE A O 1
ATOM 1848 N N . ILE A 1 226 ? 4.066 -13.345 6.432 1.00 95.81 226 ILE A N 1
ATOM 1849 C CA . ILE A 1 226 ? 2.911 -13.836 7.182 1.00 95.81 226 ILE A CA 1
ATOM 1850 C C . ILE A 1 226 ? 1.860 -14.297 6.171 1.00 95.81 226 ILE A C 1
ATOM 1852 O O . ILE A 1 226 ? 1.421 -13.473 5.365 1.00 95.81 226 ILE A O 1
ATOM 1856 N N . PRO A 1 227 ? 1.440 -15.573 6.189 1.00 96.44 227 PRO A N 1
ATOM 1857 C CA . PRO A 1 227 ? 0.295 -16.024 5.405 1.00 96.44 227 PRO A CA 1
ATOM 1858 C C . PRO A 1 227 ? -0.941 -15.160 5.686 1.00 96.44 227 PRO A C 1
ATOM 1860 O O . PRO A 1 227 ? -1.212 -14.802 6.834 1.00 96.44 227 PRO A O 1
ATOM 1863 N N . ILE A 1 228 ? -1.676 -14.778 4.642 1.00 95.00 228 ILE A N 1
ATOM 1864 C CA . ILE A 1 228 ? -2.783 -13.815 4.742 1.00 95.00 228 ILE A CA 1
ATOM 1865 C C . ILE A 1 228 ? -3.909 -14.297 5.667 1.00 95.00 228 ILE A C 1
ATOM 1867 O O . ILE A 1 228 ? -4.548 -13.488 6.336 1.00 95.00 228 ILE A O 1
ATOM 1871 N N . ASP A 1 229 ? -4.130 -15.608 5.727 1.00 94.62 229 ASP A N 1
ATOM 1872 C CA . ASP A 1 229 ? -5.083 -16.286 6.609 1.00 94.62 229 ASP A CA 1
ATOM 1873 C C . ASP A 1 229 ? -4.655 -16.245 8.083 1.00 94.62 229 ASP A C 1
ATOM 1875 O O . ASP A 1 229 ? -5.507 -16.212 8.969 1.00 94.62 229 ASP A O 1
ATOM 1879 N N . LYS A 1 230 ? -3.348 -16.142 8.342 1.00 96.06 230 LYS A N 1
ATOM 1880 C CA . LYS A 1 230 ? -2.758 -16.050 9.684 1.00 96.06 230 LYS A CA 1
ATOM 1881 C C . LYS A 1 230 ? -2.482 -14.626 10.147 1.00 96.06 230 LYS A C 1
ATOM 1883 O O . LYS A 1 230 ? -1.979 -14.422 11.249 1.00 96.06 230 LYS A O 1
ATOM 1888 N N . LEU A 1 231 ? -2.808 -13.615 9.339 1.00 93.81 231 LEU A N 1
ATOM 1889 C CA . LEU A 1 231 ? -2.451 -12.221 9.625 1.00 93.81 231 LEU A CA 1
ATOM 1890 C C . LEU A 1 231 ? -2.996 -11.713 10.971 1.00 93.81 231 LEU A C 1
ATOM 1892 O O . LEU A 1 231 ? -2.400 -10.845 11.613 1.00 93.81 231 LEU A O 1
ATOM 1896 N N . TRP A 1 232 ? -4.131 -12.262 11.396 1.00 93.88 232 TRP A N 1
ATOM 1897 C CA . TRP A 1 232 ? -4.809 -11.912 12.641 1.00 93.88 232 TRP A CA 1
ATOM 1898 C C . TRP A 1 232 ? -4.635 -12.941 13.759 1.00 93.88 232 TRP A C 1
ATOM 1900 O O . TRP A 1 232 ? -5.237 -12.788 14.825 1.00 93.88 232 TRP A O 1
ATOM 1910 N N . GLU A 1 233 ? -3.813 -13.965 13.545 1.00 91.62 233 GLU A N 1
ATOM 1911 C CA . GLU A 1 233 ? -3.392 -14.855 14.620 1.00 91.62 233 GLU A CA 1
ATOM 1912 C C . GLU A 1 233 ? -2.459 -14.091 15.581 1.00 91.62 233 GLU A C 1
ATOM 1914 O O . GLU A 1 233 ? -1.784 -13.115 15.212 1.00 91.62 233 GLU A O 1
ATOM 1919 N N . LYS A 1 234 ? -2.526 -14.462 16.863 1.00 60.22 234 LYS A N 1
ATOM 1920 C CA . LYS A 1 234 ? -1.755 -13.821 17.933 1.00 60.22 234 LYS A CA 1
ATOM 1921 C C . LYS A 1 234 ? -0.326 -14.328 17.960 1.00 60.22 234 LYS A C 1
ATOM 1923 O O . LYS A 1 234 ? -0.160 -15.564 17.970 1.00 60.22 234 LYS A O 1
#

Radius of gyration: 22.45 Å; chains: 1; bounding box: 79×45×57 Å

pLDDT: mean 79.33, std 17.83, range [29.33, 97.94]